Protein AF-A0A7C5ZXC6-F1 (afdb_monomer_lite)

Secondary structure (DSSP, 8-state):
--HHHHHHHHHHHHHHHHHHTSEEEEEEPTTS-EEEEEHHHHHHHHHHHHHTT----HHHHHHHHHHHHHHHHHHHHHHGGGSHHHHHHHHHHHHHHHHHHHHH-GGGS--GGGB-HHHHHHHHHHHHHHHHHHHHHHHHHHHHHHHTTSSSSS---------PPPP------------------------------------------------PPPPP----HHHHHHHHHHHHHHHHHHHHHTTSS-HHHHHHHHHHHHHHHHHHHHHHHHHHHH-

pLDDT: mean 73.31, std 19.97, range [30.97, 96.25]

Structure (mmCIF, N/CA/C/O backbone):
data_AF-A0A7C5ZXC6-F1
#
_entry.id   AF-A0A7C5ZXC6-F1
#
loop_
_atom_site.group_PDB
_atom_site.id
_atom_site.type_symbol
_atom_site.label_atom_id
_atom_site.label_alt_id
_atom_site.label_comp_id
_atom_site.label_asym_id
_atom_site.label_entity_id
_atom_site.label_seq_id
_atom_site.pdbx_PDB_ins_code
_atom_site.Cartn_x
_atom_site.Cartn_y
_atom_site.Cartn_z
_atom_site.occupancy
_atom_site.B_iso_or_equiv
_atom_site.auth_seq_id
_atom_site.auth_comp_id
_atom_site.auth_asym_id
_atom_site.auth_atom_id
_atom_site.pdbx_PDB_model_num
ATOM 1 N N . MET A 1 1 ? -4.326 1.532 31.036 1.00 65.50 1 MET A N 1
ATOM 2 C CA . MET A 1 1 ? -3.883 1.652 29.632 1.00 65.50 1 MET A CA 1
ATOM 3 C C . MET A 1 1 ? -5.076 2.159 28.840 1.00 65.50 1 MET A C 1
ATOM 5 O O . MET A 1 1 ? -6.134 1.559 28.969 1.00 65.50 1 MET A O 1
ATOM 9 N N . ASP A 1 2 ? -4.958 3.291 28.143 1.00 83.94 2 ASP A N 1
ATOM 10 C CA . ASP A 1 2 ? -6.105 3.901 27.451 1.00 83.94 2 ASP A CA 1
ATOM 11 C C . ASP A 1 2 ? -6.615 2.984 26.333 1.00 83.94 2 ASP A C 1
ATOM 13 O O . ASP A 1 2 ? -5.807 2.383 25.620 1.00 83.94 2 ASP A O 1
ATOM 17 N N . LEU A 1 3 ? -7.940 2.904 26.160 1.00 82.31 3 LEU A N 1
ATOM 18 C CA . LEU A 1 3 ? -8.585 2.117 25.100 1.00 82.31 3 LEU A CA 1
ATOM 19 C C . LEU A 1 3 ? -7.957 2.414 23.724 1.00 82.31 3 LEU A C 1
ATOM 21 O O . LEU A 1 3 ? -7.688 1.512 22.942 1.00 82.31 3 LEU A O 1
ATOM 25 N N . ASP A 1 4 ? -7.630 3.680 23.487 1.00 79.56 4 ASP A N 1
ATOM 26 C CA . ASP A 1 4 ? -7.076 4.227 22.248 1.00 79.56 4 ASP A CA 1
ATOM 27 C C . ASP A 1 4 ? -5.698 3.619 21.936 1.00 79.56 4 ASP A C 1
ATOM 29 O O . ASP A 1 4 ? -5.386 3.301 20.787 1.00 79.56 4 ASP A O 1
ATOM 33 N N . ARG A 1 5 ? -4.878 3.406 22.975 1.00 83.38 5 ARG A N 1
ATOM 34 C CA . ARG A 1 5 ? -3.569 2.755 22.845 1.00 83.38 5 ARG A CA 1
ATOM 35 C C . ARG A 1 5 ? -3.727 1.267 22.563 1.00 83.38 5 ARG A C 1
ATOM 37 O O . ARG A 1 5 ? -2.988 0.737 21.746 1.00 83.38 5 ARG A O 1
ATOM 44 N N . ILE A 1 6 ? -4.683 0.603 23.217 1.00 87.56 6 ILE A N 1
ATOM 45 C CA . ILE A 1 6 ? -4.959 -0.825 22.996 1.00 87.56 6 ILE A CA 1
ATOM 46 C C . ILE A 1 6 ? -5.419 -1.046 21.554 1.00 87.56 6 ILE A C 1
ATOM 48 O O . ILE A 1 6 ? -4.870 -1.897 20.863 1.00 87.56 6 ILE A O 1
ATOM 52 N N . VAL A 1 7 ? -6.365 -0.237 21.075 1.00 87.06 7 VAL A N 1
ATOM 53 C CA . VAL A 1 7 ? -6.862 -0.290 19.693 1.00 87.06 7 VAL A CA 1
ATOM 54 C C . VAL A 1 7 ? -5.726 -0.062 18.697 1.00 87.06 7 VAL A C 1
ATOM 56 O O . VAL A 1 7 ? -5.575 -0.837 17.755 1.00 87.06 7 VAL A O 1
ATOM 59 N N . GLY A 1 8 ? -4.891 0.956 18.924 1.00 87.06 8 GLY A N 1
ATOM 60 C CA . GLY A 1 8 ? -3.737 1.221 18.071 1.00 87.06 8 GLY A CA 1
ATOM 61 C C . GLY A 1 8 ? -2.739 0.057 18.025 1.00 87.06 8 GLY A C 1
ATOM 62 O O . GLY A 1 8 ? -2.271 -0.298 16.947 1.00 87.06 8 GLY A O 1
ATOM 63 N N . ILE A 1 9 ? -2.458 -0.587 19.163 1.00 89.31 9 ILE A N 1
ATOM 64 C CA . ILE A 1 9 ? -1.586 -1.771 19.222 1.00 89.31 9 ILE A CA 1
ATOM 65 C C . ILE A 1 9 ? -2.202 -2.942 18.459 1.00 89.31 9 ILE A C 1
ATOM 67 O O . ILE A 1 9 ? -1.501 -3.585 17.686 1.00 89.31 9 ILE A O 1
ATOM 71 N N . VAL A 1 10 ? -3.499 -3.209 18.645 1.00 92.44 10 VAL A N 1
ATOM 72 C CA . VAL A 1 10 ? -4.194 -4.303 17.951 1.00 92.44 10 VAL A CA 1
ATOM 73 C C . VAL A 1 10 ? -4.120 -4.101 16.441 1.00 92.44 10 VAL A C 1
ATOM 75 O O . VAL A 1 10 ? -3.695 -5.005 15.727 1.00 92.44 10 VAL A O 1
ATOM 78 N N . PHE A 1 11 ? -4.456 -2.911 15.942 1.00 91.25 11 PHE A N 1
ATOM 79 C CA . PHE A 1 11 ? -4.367 -2.639 14.509 1.00 91.25 11 PHE A CA 1
ATOM 80 C C . PHE A 1 11 ? -2.925 -2.602 13.990 1.00 91.25 11 PHE A C 1
ATOM 82 O O . PHE A 1 11 ? -2.673 -3.085 12.890 1.00 91.25 11 PHE A O 1
ATOM 89 N N . GLY A 1 12 ? -1.967 -2.091 14.767 1.00 90.06 12 GLY A N 1
ATOM 90 C CA . GLY A 1 12 ? -0.548 -2.151 14.414 1.00 90.06 12 GLY A CA 1
ATOM 91 C C . GLY A 1 12 ? -0.058 -3.594 14.266 1.00 90.06 12 GLY A C 1
ATOM 92 O O . GLY A 1 12 ? 0.616 -3.932 13.294 1.00 90.06 12 GLY A O 1
ATOM 93 N N . LEU A 1 13 ? -0.481 -4.479 15.170 1.00 94.00 13 LEU A N 1
ATOM 94 C CA . LEU A 1 13 ? -0.177 -5.906 15.105 1.00 94.00 13 LEU A CA 1
ATOM 95 C C . LEU A 1 13 ? -0.854 -6.572 13.901 1.00 94.00 13 LEU A C 1
ATOM 97 O O . LEU A 1 13 ? -0.227 -7.386 13.231 1.00 94.00 13 LEU A O 1
ATOM 101 N N . LEU A 1 14 ? -2.086 -6.180 13.568 1.00 94.62 14 LEU A N 1
ATOM 102 C CA . LEU A 1 14 ? -2.772 -6.639 12.357 1.00 94.62 14 LEU A CA 1
ATOM 103 C C . LEU A 1 14 ? -2.066 -6.185 11.068 1.00 94.62 14 LEU A C 1
ATOM 105 O O . LEU A 1 14 ? -1.999 -6.963 10.119 1.00 94.62 14 LEU A O 1
ATOM 109 N N . ILE A 1 15 ? -1.490 -4.977 11.034 1.00 92.38 15 ILE A N 1
ATOM 110 C CA . ILE A 1 15 ? -0.657 -4.515 9.909 1.00 92.38 15 ILE A CA 1
ATOM 111 C C . ILE A 1 15 ? 0.606 -5.374 9.790 1.00 92.38 15 ILE A C 1
ATOM 113 O O . ILE A 1 15 ? 0.932 -5.822 8.692 1.00 92.38 15 ILE A O 1
ATOM 117 N N . LEU A 1 16 ? 1.296 -5.661 10.900 1.00 94.12 16 LEU A N 1
ATOM 118 C CA . LEU A 1 16 ? 2.454 -6.565 10.877 1.00 94.12 16 LEU A CA 1
ATOM 119 C C . LEU A 1 16 ? 2.045 -7.953 10.381 1.00 94.12 16 LEU A C 1
ATOM 121 O O . LEU A 1 16 ? 2.683 -8.510 9.493 1.00 94.12 16 LEU A O 1
ATOM 125 N N . LEU A 1 17 ? 0.943 -8.491 10.893 1.00 95.00 17 LEU A N 1
ATOM 126 C CA . LEU A 1 17 ? 0.433 -9.786 10.466 1.00 95.00 17 LEU A CA 1
ATOM 127 C C . LEU A 1 17 ? 0.135 -9.791 8.957 1.00 95.00 17 LEU A C 1
ATOM 129 O O . LEU A 1 17 ? 0.552 -10.711 8.256 1.00 95.00 17 LEU A O 1
ATOM 133 N N . ALA A 1 18 ? -0.470 -8.725 8.430 1.00 93.19 18 ALA A N 1
ATOM 134 C CA . ALA A 1 18 ? -0.704 -8.562 6.997 1.00 93.19 18 ALA A CA 1
ATOM 135 C C . ALA A 1 18 ? 0.587 -8.566 6.164 1.00 93.19 18 ALA A C 1
ATOM 137 O O . ALA A 1 18 ? 0.638 -9.184 5.106 1.00 93.19 18 ALA A O 1
ATOM 138 N N . VAL A 1 19 ? 1.638 -7.911 6.649 1.00 92.25 19 VAL A N 1
ATOM 139 C CA . VAL A 1 19 ? 2.919 -7.770 5.941 1.00 92.25 19 VAL A CA 1
ATOM 140 C C . VAL A 1 19 ? 3.752 -9.057 5.960 1.00 92.25 19 VAL A C 1
ATOM 142 O O . VAL A 1 19 ? 4.397 -9.398 4.962 1.00 92.25 19 VAL A O 1
ATOM 145 N N . PHE A 1 20 ? 3.758 -9.770 7.088 1.00 93.81 20 PHE A N 1
ATOM 146 C CA . PHE A 1 20 ? 4.634 -10.924 7.306 1.00 93.81 20 PHE A CA 1
ATOM 147 C C . PHE A 1 20 ? 3.982 -12.269 6.982 1.00 93.81 20 PHE A C 1
ATOM 149 O O . PHE A 1 20 ? 4.684 -13.175 6.536 1.00 93.81 20 PHE A O 1
ATOM 156 N N . LEU A 1 21 ? 2.674 -12.410 7.215 1.00 93.19 21 LEU A N 1
ATOM 157 C CA . LEU A 1 21 ? 1.977 -13.699 7.152 1.00 93.19 21 LEU A CA 1
ATOM 158 C C . LEU A 1 21 ? 0.989 -13.790 5.990 1.00 93.19 21 LEU A C 1
ATOM 160 O O . LEU A 1 21 ? 0.783 -14.887 5.478 1.00 93.19 21 LEU A O 1
ATOM 164 N N . LEU A 1 22 ? 0.384 -12.675 5.564 1.00 92.38 22 LEU A N 1
ATOM 165 C CA . LEU A 1 22 ? -0.587 -12.711 4.474 1.00 92.38 22 LEU A CA 1
ATOM 166 C C . LEU A 1 22 ? 0.059 -12.545 3.092 1.00 92.38 22 LEU A C 1
ATOM 168 O O . LEU A 1 22 ? 1.040 -11.809 2.930 1.00 92.38 22 LEU A O 1
ATOM 172 N N . PRO A 1 23 ? -0.521 -13.199 2.072 1.00 89.56 23 PRO A N 1
ATOM 173 C CA . PRO A 1 23 ? -0.075 -13.049 0.701 1.00 89.56 23 PRO A CA 1
ATOM 174 C C . PRO A 1 23 ? -0.367 -11.626 0.232 1.00 89.56 23 PRO A C 1
ATOM 176 O O . PRO A 1 23 ? -1.503 -11.155 0.289 1.00 89.56 23 PRO A O 1
ATOM 179 N N . PHE A 1 24 ? 0.676 -10.919 -0.188 1.00 86.69 24 PHE A N 1
ATOM 180 C CA . PHE A 1 24 ? 0.595 -9.515 -0.598 1.00 86.69 24 PHE A CA 1
ATOM 181 C C . PHE A 1 24 ? 0.441 -9.375 -2.109 1.00 86.69 24 PHE A C 1
ATOM 183 O O . PHE A 1 24 ? -0.196 -8.441 -2.590 1.00 86.69 24 PHE A O 1
ATOM 190 N N . GLY A 1 25 ? 0.996 -10.331 -2.847 1.00 81.88 25 GLY A N 1
ATOM 191 C CA . GLY A 1 25 ? 0.874 -10.429 -4.288 1.00 81.88 25 GLY A CA 1
ATOM 192 C C . GLY A 1 25 ? 1.039 -11.868 -4.755 1.00 81.88 25 GLY A C 1
ATOM 193 O O . GLY A 1 25 ? 1.518 -12.727 -4.005 1.00 81.88 25 GLY A O 1
ATOM 194 N N . SER A 1 26 ? 0.645 -12.115 -5.998 1.00 73.88 26 SER A N 1
ATOM 195 C CA . SER A 1 26 ? 0.947 -13.354 -6.708 1.00 73.88 26 SER A CA 1
ATOM 196 C C . SER A 1 26 ? 1.948 -13.083 -7.826 1.00 73.88 26 SER A C 1
ATOM 198 O O . SER A 1 26 ? 1.740 -12.215 -8.670 1.00 73.88 26 SER A O 1
ATOM 200 N N . PHE A 1 27 ? 3.043 -13.841 -7.826 1.00 69.06 27 PHE A N 1
ATOM 201 C CA . PHE A 1 27 ? 4.007 -13.834 -8.921 1.00 69.06 27 PHE A CA 1
ATOM 202 C C . PHE A 1 27 ? 3.755 -15.052 -9.811 1.00 69.06 27 PHE A C 1
ATOM 204 O O . PHE A 1 27 ? 3.632 -16.162 -9.280 1.00 69.06 27 PHE A O 1
ATOM 211 N N . PRO A 1 28 ? 3.692 -14.887 -11.143 1.00 59.97 28 PRO A N 1
ATOM 212 C CA . PRO A 1 28 ? 3.671 -16.029 -12.039 1.00 59.97 28 PRO A CA 1
ATOM 213 C C . PRO A 1 28 ? 5.036 -16.720 -11.972 1.00 59.97 28 PRO A C 1
ATOM 215 O O . PRO A 1 28 ? 6.059 -16.126 -12.316 1.00 59.97 28 PRO A O 1
ATOM 218 N N . LEU A 1 29 ? 5.073 -17.969 -11.503 1.00 60.84 29 LEU A N 1
ATOM 219 C CA . LEU A 1 29 ? 6.282 -18.775 -11.632 1.00 60.84 29 LEU A CA 1
ATOM 220 C C . LEU A 1 29 ? 6.495 -19.180 -13.094 1.00 60.84 29 LEU A C 1
ATOM 222 O O . LEU A 1 29 ? 5.526 -19.278 -13.849 1.00 60.84 29 LEU A O 1
ATOM 226 N N . PRO A 1 30 ? 7.733 -19.553 -13.472 1.00 56.75 30 PRO A N 1
ATOM 227 C CA . PRO A 1 30 ? 8.002 -20.230 -14.741 1.00 56.75 30 PRO A CA 1
ATOM 228 C C . PRO A 1 30 ? 7.144 -21.491 -14.960 1.00 56.75 30 PRO A C 1
ATOM 230 O O . PRO A 1 30 ? 6.934 -21.901 -16.094 1.00 56.75 30 PRO A O 1
ATOM 233 N N . SER A 1 31 ? 6.615 -22.091 -13.886 1.00 66.25 31 SER A N 1
ATOM 234 C CA . SER A 1 31 ? 5.677 -23.221 -13.922 1.00 66.25 31 SER A CA 1
ATOM 235 C C . SER A 1 31 ? 4.227 -22.839 -14.262 1.00 66.25 31 SER A C 1
ATOM 237 O O . SER A 1 31 ? 3.368 -23.715 -14.308 1.00 66.25 31 SER A O 1
ATOM 239 N N . GLY A 1 32 ? 3.920 -21.551 -14.451 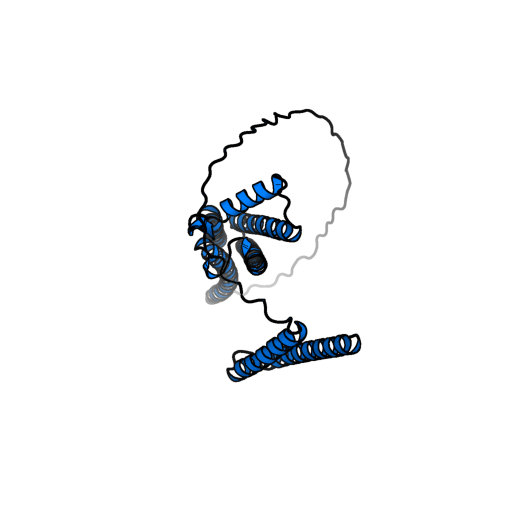1.00 62.88 32 GLY A N 1
ATOM 240 C CA . GLY A 1 32 ? 2.570 -21.051 -14.728 1.00 62.88 32 GLY A CA 1
ATOM 241 C C . GLY A 1 32 ? 1.627 -21.039 -13.519 1.00 62.88 32 GLY A C 1
ATOM 242 O O . GLY A 1 32 ? 0.492 -20.583 -13.643 1.00 62.88 32 GLY A O 1
ATOM 243 N N . GLN A 1 33 ? 2.072 -21.500 -12.344 1.00 60.72 33 GLN A N 1
ATOM 244 C CA . GLN A 1 33 ? 1.294 -21.404 -11.109 1.00 60.72 33 GLN A CA 1
ATOM 245 C C . GLN A 1 33 ? 1.565 -20.070 -10.394 1.00 60.72 33 GLN A C 1
ATOM 247 O O . GLN A 1 33 ? 2.730 -19.677 -10.263 1.00 60.72 33 GLN A O 1
ATOM 252 N N . PRO A 1 34 ? 0.524 -19.370 -9.908 1.00 65.50 34 PRO A N 1
ATOM 253 C CA . PRO A 1 34 ? 0.715 -18.193 -9.074 1.00 65.50 34 PRO A CA 1
ATOM 254 C C . PRO A 1 34 ? 1.289 -18.630 -7.721 1.00 65.50 34 PRO A C 1
ATOM 256 O O . PRO A 1 34 ? 0.611 -19.325 -6.966 1.00 65.50 34 PRO A O 1
ATOM 259 N N . SER A 1 35 ? 2.522 -18.230 -7.382 1.00 74.19 35 SER A N 1
ATOM 260 C CA . SER A 1 35 ? 2.933 -18.298 -5.975 1.00 74.19 35 SER A CA 1
ATOM 261 C C . SER A 1 35 ? 2.444 -17.061 -5.269 1.00 74.19 35 SER A C 1
ATOM 263 O O . SER A 1 35 ? 2.852 -15.940 -5.588 1.00 74.19 35 SER A O 1
ATOM 265 N N . GLU A 1 36 ? 1.631 -17.289 -4.260 1.00 79.69 36 GLU A N 1
ATOM 266 C CA . GLU A 1 36 ? 1.353 -16.299 -3.249 1.00 79.69 36 GLU A CA 1
ATOM 267 C C . GLU A 1 36 ? 2.626 -16.007 -2.446 1.00 79.69 36 GLU A C 1
ATOM 269 O O . GLU A 1 36 ? 3.255 -16.903 -1.880 1.00 79.69 36 GLU A O 1
ATOM 274 N N . THR A 1 37 ? 3.031 -14.739 -2.405 1.00 86.38 37 THR A N 1
ATOM 275 C CA . THR A 1 37 ? 4.208 -14.305 -1.647 1.00 86.38 37 THR A CA 1
ATOM 276 C C . THR A 1 37 ? 3.832 -13.215 -0.660 1.00 86.38 37 THR A C 1
ATOM 278 O O . THR A 1 37 ? 3.105 -12.274 -0.991 1.00 86.38 37 THR A O 1
ATOM 281 N N . THR A 1 38 ? 4.362 -13.313 0.555 1.00 91.25 38 THR A N 1
ATOM 282 C CA . THR A 1 38 ? 4.240 -12.257 1.563 1.00 91.25 38 THR A CA 1
ATOM 283 C C . THR A 1 38 ? 5.115 -11.060 1.192 1.00 91.25 38 THR A C 1
ATOM 285 O O . THR A 1 38 ? 6.087 -11.181 0.431 1.00 91.25 38 THR A O 1
ATOM 288 N N . PHE A 1 39 ? 4.793 -9.884 1.734 1.00 89.31 39 PHE A N 1
ATOM 289 C CA . PHE A 1 39 ? 5.569 -8.680 1.441 1.00 89.31 39 PHE A CA 1
ATOM 290 C C . PHE A 1 39 ? 6.991 -8.795 1.992 1.00 89.31 39 PHE A C 1
ATOM 292 O O . PHE A 1 39 ? 7.949 -8.461 1.301 1.00 89.31 39 PHE A O 1
ATOM 299 N N . PHE A 1 40 ? 7.140 -9.388 3.181 1.00 92.19 40 PHE A N 1
ATOM 300 C CA . PHE A 1 40 ? 8.444 -9.711 3.761 1.00 92.19 40 PHE A CA 1
ATOM 301 C C . PHE A 1 40 ? 9.319 -10.569 2.833 1.00 92.19 40 PHE A C 1
ATOM 303 O O . PHE A 1 40 ? 10.471 -10.219 2.582 1.00 92.19 40 PHE A O 1
ATOM 310 N N . ASN A 1 41 ? 8.782 -11.665 2.286 1.00 89.44 41 ASN A N 1
ATOM 311 C CA . ASN A 1 41 ? 9.548 -12.539 1.392 1.00 89.44 41 ASN A CA 1
ATOM 312 C C . ASN A 1 41 ? 9.948 -11.827 0.096 1.00 89.44 41 ASN A C 1
ATOM 314 O O . ASN A 1 41 ? 11.043 -12.051 -0.418 1.00 89.44 41 ASN A O 1
ATOM 318 N N . THR A 1 42 ? 9.081 -10.946 -0.404 1.00 87.06 42 THR A N 1
ATOM 319 C CA . THR A 1 42 ? 9.376 -10.109 -1.572 1.00 87.06 42 THR A CA 1
ATOM 320 C C . THR A 1 42 ? 10.558 -9.189 -1.276 1.00 87.06 42 THR A C 1
ATOM 322 O O . THR A 1 42 ? 11.572 -9.234 -1.965 1.00 87.06 42 THR A O 1
ATOM 325 N N . VAL A 1 43 ? 10.478 -8.423 -0.187 1.00 89.62 43 VAL A N 1
ATOM 326 C CA . VAL A 1 43 ? 11.521 -7.478 0.237 1.00 89.62 43 VAL A CA 1
ATOM 327 C C . VAL A 1 43 ? 12.844 -8.187 0.512 1.00 89.62 43 VAL A C 1
ATOM 329 O O . VAL A 1 43 ? 13.891 -7.696 0.103 1.00 89.62 43 VAL A O 1
ATOM 332 N N . ARG A 1 44 ? 12.816 -9.368 1.141 1.00 90.06 44 ARG A N 1
ATOM 333 C CA . ARG A 1 44 ? 14.014 -10.180 1.377 1.00 90.06 44 ARG A CA 1
ATOM 334 C C . ARG A 1 44 ? 14.729 -10.534 0.071 1.00 90.06 44 ARG A C 1
ATOM 336 O O . ARG A 1 44 ? 15.929 -10.302 -0.035 1.00 90.06 44 ARG A O 1
ATOM 343 N N . ARG A 1 45 ? 13.996 -11.042 -0.926 1.00 85.00 45 ARG A N 1
ATOM 344 C CA . ARG A 1 45 ? 14.557 -11.361 -2.252 1.00 85.00 45 ARG A CA 1
ATOM 345 C C . ARG A 1 45 ? 15.103 -10.118 -2.951 1.00 85.00 45 ARG A C 1
ATOM 347 O O . ARG A 1 45 ? 16.147 -10.188 -3.590 1.00 85.00 45 ARG A O 1
ATOM 354 N N . LEU A 1 46 ? 14.420 -8.980 -2.811 1.00 86.06 46 LEU A N 1
ATOM 355 C CA . LEU A 1 46 ? 14.893 -7.703 -3.349 1.00 86.06 46 LEU A CA 1
ATOM 356 C C . LEU A 1 46 ? 16.214 -7.278 -2.700 1.00 86.06 46 LEU A C 1
ATOM 358 O O . LEU A 1 46 ? 17.138 -6.905 -3.411 1.00 86.06 46 LEU A O 1
ATOM 362 N N . ILE A 1 47 ? 16.331 -7.366 -1.374 1.00 88.25 47 ILE A N 1
ATOM 363 C CA . ILE A 1 47 ? 17.567 -7.027 -0.654 1.00 88.25 47 ILE A CA 1
ATOM 364 C C . ILE A 1 47 ? 18.712 -7.947 -1.090 1.00 88.25 47 ILE A C 1
ATOM 366 O O . ILE A 1 47 ? 19.791 -7.453 -1.403 1.00 88.25 47 ILE A O 1
ATOM 370 N N . GLU A 1 48 ? 18.474 -9.258 -1.179 1.00 85.94 48 GLU A N 1
ATOM 371 C CA . GLU A 1 48 ? 19.461 -10.221 -1.692 1.00 85.94 48 GLU A CA 1
ATOM 372 C C . GLU A 1 48 ? 19.883 -9.870 -3.133 1.00 85.94 48 GLU A C 1
ATOM 374 O O . GLU A 1 48 ? 21.070 -9.876 -3.450 1.00 85.94 48 GLU A O 1
ATOM 379 N N . SER A 1 49 ? 18.938 -9.470 -3.990 1.00 81.62 49 SER A N 1
ATOM 380 C CA . SER A 1 49 ? 19.227 -9.020 -5.359 1.00 81.62 49 SER A CA 1
ATOM 381 C C . SER A 1 49 ? 20.024 -7.713 -5.423 1.00 81.62 49 SER A C 1
ATOM 383 O O . SER A 1 49 ? 20.813 -7.553 -6.351 1.00 81.62 49 SER A O 1
ATOM 385 N N . ILE A 1 50 ? 19.800 -6.776 -4.496 1.00 83.44 50 ILE A N 1
ATOM 386 C CA . ILE A 1 50 ? 20.524 -5.497 -4.432 1.00 83.44 50 ILE A CA 1
ATOM 387 C C . ILE A 1 50 ? 21.958 -5.727 -3.943 1.00 83.44 50 ILE A C 1
ATOM 389 O O . ILE A 1 50 ? 22.892 -5.162 -4.503 1.00 83.44 50 ILE A O 1
ATOM 393 N N . ILE A 1 51 ? 22.134 -6.559 -2.911 1.00 83.81 51 ILE A N 1
ATOM 394 C CA . ILE A 1 51 ? 23.447 -6.847 -2.313 1.00 83.81 51 ILE A CA 1
ATOM 395 C C . ILE A 1 51 ? 24.342 -7.613 -3.288 1.00 83.81 51 ILE A C 1
ATOM 397 O O . ILE A 1 51 ? 25.535 -7.341 -3.359 1.00 83.81 51 ILE A O 1
ATOM 401 N N . ASN A 1 52 ? 23.776 -8.541 -4.062 1.00 83.62 52 ASN A N 1
ATOM 402 C CA . ASN A 1 52 ? 24.539 -9.376 -4.990 1.00 83.62 52 ASN A CA 1
ATOM 403 C C . ASN A 1 52 ? 24.910 -8.665 -6.310 1.00 83.62 52 ASN A C 1
ATOM 405 O O . ASN A 1 52 ? 25.241 -9.345 -7.278 1.00 83.62 52 ASN A O 1
ATOM 409 N N . GLU A 1 53 ? 24.827 -7.328 -6.363 1.00 65.12 53 GLU A N 1
ATOM 410 C CA . GLU A 1 53 ? 25.187 -6.487 -7.518 1.00 65.12 53 GLU A CA 1
ATOM 411 C C . GLU A 1 53 ? 24.659 -7.017 -8.860 1.00 65.12 53 GLU A C 1
ATOM 413 O O . GLU A 1 53 ? 25.340 -6.977 -9.888 1.00 65.12 53 GLU A O 1
ATOM 418 N N . ALA A 1 54 ? 23.418 -7.517 -8.882 1.00 64.69 54 ALA A N 1
ATOM 419 C CA . ALA A 1 54 ? 22.783 -7.834 -10.151 1.00 64.69 54 ALA A CA 1
ATOM 420 C C . ALA A 1 54 ? 22.786 -6.551 -10.996 1.00 64.69 54 ALA A C 1
ATOM 422 O O . ALA A 1 54 ? 22.253 -5.533 -10.551 1.00 64.69 54 ALA A O 1
ATOM 423 N N . GLN A 1 55 ? 23.406 -6.584 -12.185 1.00 63.94 55 GLN A N 1
ATOM 424 C CA . GLN A 1 55 ? 23.385 -5.481 -13.150 1.00 63.94 55 GLN A CA 1
ATOM 425 C C . GLN A 1 55 ? 21.931 -5.187 -13.532 1.00 63.94 55 GLN A C 1
ATOM 427 O O . GLN A 1 55 ? 21.382 -5.735 -14.486 1.00 63.94 55 GLN A O 1
ATOM 432 N N . GLN A 1 56 ? 21.285 -4.343 -12.737 1.00 72.62 56 GLN A N 1
ATOM 433 C CA . GLN A 1 56 ? 19.939 -3.862 -12.960 1.00 72.62 56 GLN A CA 1
ATOM 434 C C . GLN A 1 56 ? 20.026 -2.457 -13.545 1.00 72.62 56 GLN A C 1
ATOM 436 O O . GLN A 1 56 ? 20.877 -1.662 -13.135 1.00 72.62 56 GLN A O 1
ATOM 441 N N . PRO A 1 57 ? 19.146 -2.110 -14.495 1.00 79.56 57 PRO A N 1
ATOM 442 C CA . PRO A 1 57 ? 19.066 -0.739 -14.964 1.00 79.56 57 PRO A CA 1
ATOM 443 C C . PRO A 1 57 ? 18.708 0.178 -13.786 1.00 79.56 57 PRO A C 1
ATOM 445 O O . PRO A 1 57 ? 17.912 -0.192 -12.920 1.00 79.56 57 PRO A O 1
ATOM 448 N N . ALA A 1 58 ? 19.276 1.387 -13.762 1.00 78.56 58 ALA A N 1
ATOM 449 C CA . ALA A 1 58 ? 19.163 2.316 -12.632 1.00 78.56 58 ALA A CA 1
ATOM 450 C C . ALA A 1 58 ? 17.707 2.562 -12.184 1.00 78.56 58 ALA A C 1
ATOM 452 O O . ALA A 1 58 ? 17.428 2.653 -10.991 1.00 78.56 58 ALA A O 1
ATOM 453 N N . ASN A 1 59 ? 16.764 2.583 -13.130 1.00 79.25 59 ASN A N 1
ATOM 454 C CA . ASN A 1 59 ? 15.338 2.759 -12.847 1.00 79.25 59 ASN A CA 1
ATOM 455 C C . ASN A 1 59 ? 14.764 1.604 -12.004 1.00 79.25 59 ASN A C 1
ATOM 457 O O . ASN A 1 59 ? 14.029 1.847 -11.050 1.00 79.25 59 ASN A O 1
ATOM 461 N N . LEU A 1 60 ? 15.138 0.353 -12.303 1.00 81.31 60 LEU A N 1
ATOM 462 C CA . LEU A 1 60 ? 14.710 -0.826 -11.537 1.00 81.31 60 LEU A CA 1
ATOM 463 C C . LEU A 1 60 ? 15.266 -0.801 -10.111 1.00 81.31 60 LEU A C 1
ATOM 465 O O . LEU A 1 60 ? 14.545 -1.111 -9.163 1.00 81.31 60 LEU A O 1
ATOM 469 N N . LEU A 1 61 ? 16.515 -0.360 -9.952 1.00 83.06 61 LEU A N 1
ATOM 470 C CA . LEU A 1 61 ? 17.153 -0.224 -8.645 1.00 83.06 61 LEU A CA 1
ATOM 471 C C . LEU A 1 61 ? 16.421 0.802 -7.765 1.00 83.06 61 LEU A C 1
ATOM 473 O O . LEU A 1 61 ? 16.155 0.525 -6.595 1.00 83.06 61 LEU A O 1
ATOM 477 N N . VAL A 1 62 ? 16.015 1.947 -8.328 1.00 86.19 62 VAL A N 1
ATOM 478 C CA . VAL A 1 62 ? 15.219 2.958 -7.607 1.00 86.19 62 VAL A CA 1
ATOM 479 C C . VAL A 1 62 ? 13.882 2.379 -7.138 1.00 86.19 62 VAL A C 1
ATOM 481 O O . VAL A 1 62 ? 13.521 2.548 -5.972 1.00 86.19 62 VAL A O 1
ATOM 484 N N . TYR A 1 63 ? 13.162 1.653 -7.998 1.00 86.38 63 TYR A N 1
ATOM 485 C CA . TYR A 1 63 ? 11.901 1.011 -7.610 1.00 86.38 63 TYR A CA 1
ATOM 486 C C . TYR A 1 63 ? 12.091 -0.034 -6.505 1.00 86.38 63 TYR A C 1
ATOM 488 O O . TYR A 1 63 ? 11.304 -0.071 -5.556 1.00 86.38 63 TYR A O 1
ATOM 496 N N . ASN A 1 64 ? 13.159 -0.832 -6.573 1.00 86.38 64 ASN A N 1
ATOM 497 C CA . ASN A 1 64 ? 13.475 -1.821 -5.545 1.00 86.38 64 ASN A CA 1
ATOM 498 C C . ASN A 1 64 ? 13.754 -1.158 -4.188 1.00 86.38 64 ASN A C 1
ATOM 500 O O . ASN A 1 64 ? 13.210 -1.589 -3.170 1.00 86.38 64 ASN A O 1
ATOM 504 N N . ILE A 1 65 ? 14.522 -0.064 -4.169 1.00 88.12 65 ILE A N 1
ATOM 505 C CA . ILE A 1 65 ? 14.766 0.722 -2.950 1.00 88.12 65 ILE A CA 1
ATOM 506 C C . ILE A 1 65 ? 13.457 1.297 -2.398 1.00 88.12 65 ILE A C 1
ATOM 508 O O . ILE A 1 65 ? 13.215 1.218 -1.194 1.00 88.12 65 ILE A O 1
ATOM 512 N N . LEU A 1 66 ? 12.584 1.838 -3.253 1.00 91.06 66 LEU A N 1
ATOM 513 C CA . LEU A 1 66 ? 11.293 2.376 -2.816 1.00 91.06 66 LEU A CA 1
ATOM 514 C C . LEU A 1 66 ? 10.412 1.303 -2.165 1.00 91.06 66 LEU A C 1
ATOM 516 O O . LEU A 1 66 ? 9.791 1.578 -1.139 1.00 91.06 66 LEU A O 1
ATOM 520 N N . ILE A 1 67 ? 10.393 0.073 -2.686 1.00 90.75 67 ILE A N 1
ATOM 521 C CA . ILE A 1 67 ? 9.677 -1.047 -2.052 1.00 90.75 67 ILE A CA 1
ATOM 522 C C . ILE A 1 67 ? 10.253 -1.374 -0.671 1.00 90.75 67 ILE A C 1
ATOM 524 O O . ILE A 1 67 ? 9.491 -1.537 0.284 1.00 90.75 67 ILE A O 1
ATOM 528 N N . VAL A 1 68 ? 11.580 -1.405 -0.529 1.00 91.25 68 VAL A N 1
ATOM 529 C CA . VAL A 1 68 ? 12.236 -1.624 0.772 1.00 91.25 68 VAL A CA 1
ATOM 530 C C . VAL A 1 68 ? 11.872 -0.510 1.762 1.00 91.25 68 VAL A C 1
ATOM 532 O O . VAL A 1 68 ? 11.508 -0.788 2.904 1.00 91.25 68 VAL A O 1
ATOM 535 N N . ILE A 1 69 ? 11.887 0.752 1.326 1.00 93.31 69 ILE A N 1
ATOM 536 C CA . ILE A 1 69 ? 11.472 1.899 2.151 1.00 93.31 69 ILE A CA 1
ATOM 537 C C . ILE A 1 69 ? 9.998 1.773 2.562 1.00 93.31 69 ILE A C 1
ATOM 539 O O . ILE A 1 69 ? 9.650 2.010 3.719 1.00 93.31 69 ILE A O 1
ATOM 543 N N . SER A 1 70 ? 9.132 1.350 1.642 1.00 93.19 70 SER A N 1
ATOM 544 C CA . SER A 1 70 ? 7.707 1.128 1.913 1.00 93.19 70 SER A CA 1
ATOM 545 C C . SER A 1 70 ? 7.493 0.074 2.999 1.00 93.19 70 SER A C 1
ATOM 547 O O . SER A 1 70 ? 6.673 0.254 3.900 1.00 93.19 70 SER A O 1
ATOM 549 N N . PHE A 1 71 ? 8.268 -1.011 2.944 1.00 93.56 71 PHE A N 1
ATOM 550 C CA . PHE A 1 71 ? 8.281 -2.049 3.970 1.00 93.56 71 PHE A CA 1
ATOM 551 C C . PHE A 1 71 ? 8.712 -1.511 5.326 1.00 93.56 71 PHE A C 1
ATOM 553 O O . PHE A 1 71 ? 8.034 -1.766 6.319 1.00 93.56 71 PHE A O 1
ATOM 560 N N . ILE A 1 72 ? 9.771 -0.703 5.371 1.00 93.88 72 ILE A N 1
ATOM 561 C CA . ILE A 1 72 ? 10.213 -0.059 6.610 1.00 93.88 72 ILE A CA 1
ATOM 562 C C . ILE A 1 72 ? 9.093 0.816 7.186 1.00 93.88 72 ILE A C 1
ATOM 564 O O . ILE A 1 72 ? 8.809 0.719 8.378 1.00 93.88 72 ILE A O 1
ATOM 568 N N . PHE A 1 73 ? 8.394 1.606 6.363 1.00 94.44 73 PHE A N 1
ATOM 569 C CA . PHE A 1 73 ? 7.259 2.404 6.835 1.00 94.44 73 PHE A CA 1
ATOM 570 C C . PHE A 1 73 ? 6.123 1.557 7.403 1.00 94.44 73 PHE A C 1
ATOM 572 O O . PHE A 1 73 ? 5.579 1.914 8.445 1.00 94.44 73 PHE A O 1
ATOM 579 N N . LEU A 1 74 ? 5.788 0.430 6.775 1.00 92.69 74 LEU A N 1
ATOM 580 C CA . LEU A 1 74 ? 4.748 -0.477 7.265 1.00 92.69 74 LEU A CA 1
ATOM 581 C C . LEU A 1 74 ? 5.153 -1.191 8.563 1.00 92.69 74 LEU A C 1
ATOM 583 O O . LEU A 1 74 ? 4.334 -1.332 9.471 1.00 92.69 74 LEU A O 1
ATOM 587 N N . VAL A 1 75 ? 6.421 -1.586 8.699 1.00 93.75 75 VAL A N 1
ATOM 588 C CA . VAL A 1 75 ? 6.952 -2.157 9.946 1.00 93.75 75 VAL A CA 1
ATOM 589 C C . VAL A 1 75 ? 6.932 -1.113 11.060 1.00 93.75 75 VAL A C 1
ATOM 591 O O . VAL A 1 75 ? 6.429 -1.389 12.149 1.00 93.75 75 VAL A O 1
ATOM 594 N N . ILE A 1 76 ? 7.410 0.105 10.785 1.00 92.06 76 ILE A N 1
ATOM 595 C CA . ILE A 1 76 ? 7.345 1.232 11.722 1.00 92.06 76 ILE A CA 1
ATOM 596 C C . ILE A 1 76 ? 5.888 1.511 12.090 1.00 92.06 76 ILE A C 1
ATOM 598 O O . ILE A 1 76 ? 5.595 1.658 13.269 1.00 92.06 76 ILE A O 1
ATOM 602 N N . ALA A 1 77 ? 4.961 1.530 11.130 1.00 91.44 77 ALA A N 1
ATOM 603 C CA . ALA A 1 77 ? 3.537 1.717 11.391 1.00 91.44 77 ALA A CA 1
ATOM 604 C C . ALA A 1 77 ? 2.996 0.660 12.360 1.00 91.44 77 ALA A C 1
ATOM 606 O O . ALA A 1 77 ? 2.298 1.002 13.316 1.00 91.44 77 ALA A O 1
ATOM 607 N N . GLY A 1 78 ? 3.369 -0.603 12.160 1.00 89.00 78 GLY A N 1
ATOM 608 C CA . GLY A 1 78 ? 3.006 -1.698 13.046 1.00 89.00 78 GLY A CA 1
ATOM 609 C C . GLY A 1 78 ? 3.565 -1.555 14.464 1.00 89.00 78 GLY A C 1
ATOM 610 O O . GLY A 1 78 ? 2.823 -1.646 15.442 1.00 89.00 78 GLY A O 1
ATOM 611 N N . VAL A 1 79 ? 4.863 -1.261 14.588 1.00 90.88 79 VAL A N 1
ATOM 612 C CA . VAL A 1 79 ? 5.555 -1.105 15.882 1.00 90.88 79 VAL A CA 1
ATOM 613 C C . VAL A 1 79 ? 5.089 0.150 16.631 1.00 90.88 79 VAL A C 1
ATOM 615 O O . VAL A 1 79 ? 4.902 0.123 17.848 1.00 90.88 79 VAL A O 1
ATOM 618 N N . LEU A 1 80 ? 4.835 1.251 15.919 1.00 87.25 80 LEU A N 1
ATOM 619 C CA . LEU A 1 80 ? 4.312 2.502 16.479 1.00 87.25 80 LEU A CA 1
ATOM 620 C C . LEU A 1 80 ? 2.806 2.446 16.778 1.00 87.25 80 LEU A C 1
ATOM 622 O O . LEU A 1 80 ? 2.228 3.490 17.090 1.00 87.25 80 LEU A O 1
ATOM 626 N N . GLY A 1 81 ? 2.167 1.270 16.754 1.00 79.50 81 GLY A N 1
ATOM 627 C CA . GLY A 1 81 ? 0.743 1.093 17.068 1.00 79.50 81 GLY A CA 1
ATOM 628 C C . GLY A 1 81 ? 0.295 1.760 18.380 1.00 79.50 81 GLY A C 1
ATOM 629 O O . GLY A 1 81 ? -0.843 2.201 18.490 1.00 79.50 81 GLY A O 1
ATOM 630 N N . PHE A 1 82 ? 1.199 1.971 19.344 1.00 78.69 82 PHE A N 1
ATOM 631 C CA . PHE A 1 82 ? 0.937 2.762 20.558 1.00 78.69 82 PHE A CA 1
ATOM 632 C C . PHE A 1 82 ? 0.417 4.190 20.294 1.00 78.69 82 PHE A C 1
ATOM 634 O O . PHE A 1 82 ? -0.279 4.755 21.140 1.00 78.69 82 PHE A O 1
ATOM 641 N N . TYR A 1 83 ? 0.753 4.774 19.141 1.00 83.06 83 TYR A N 1
ATOM 642 C CA . TYR A 1 83 ? 0.309 6.089 18.688 1.00 83.06 83 TYR A CA 1
ATOM 643 C C . TYR A 1 83 ? -0.543 5.936 17.419 1.00 83.06 83 TYR A C 1
ATOM 645 O O . TYR A 1 83 ? -0.010 6.092 16.316 1.00 83.06 83 TYR A O 1
ATOM 653 N N . PRO A 1 84 ? -1.862 5.687 17.538 1.00 75.00 84 PRO A N 1
ATOM 654 C CA . PRO A 1 84 ? -2.716 5.330 16.402 1.00 75.00 84 PRO A CA 1
ATOM 655 C C . PRO A 1 84 ? -2.633 6.350 15.257 1.00 75.00 84 PRO A C 1
ATOM 657 O O . PRO A 1 84 ? -2.406 5.977 14.114 1.00 75.00 84 PRO A O 1
ATOM 660 N N . MET A 1 85 ? -2.672 7.654 15.546 1.00 76.88 85 MET A N 1
ATOM 661 C CA . MET A 1 85 ? -2.541 8.687 14.504 1.00 76.88 85 MET A CA 1
ATOM 662 C C . MET A 1 85 ? -1.226 8.604 13.712 1.00 76.88 85 MET A C 1
ATOM 664 O O . MET A 1 85 ? -1.234 8.758 12.495 1.00 76.88 85 MET A O 1
ATOM 668 N N . ARG A 1 86 ? -0.093 8.364 14.384 1.00 79.38 86 ARG A N 1
ATOM 669 C CA . ARG A 1 86 ? 1.219 8.276 13.718 1.00 79.38 86 ARG A CA 1
ATOM 670 C C . ARG A 1 86 ? 1.367 6.954 12.967 1.00 79.38 86 ARG A C 1
ATOM 672 O O . ARG A 1 86 ? 1.877 6.953 11.852 1.00 79.38 86 ARG A O 1
ATOM 679 N N . SER A 1 87 ? 0.879 5.865 13.559 1.00 84.00 87 SER A N 1
ATOM 680 C CA . SER A 1 87 ? 0.845 4.532 12.955 1.00 84.00 87 SER A CA 1
ATOM 681 C C . SER A 1 87 ? 0.041 4.527 11.652 1.00 84.00 87 SER A C 1
ATOM 683 O O . SER A 1 87 ? 0.570 4.140 10.614 1.00 84.00 87 SER A O 1
ATOM 685 N N . GLY A 1 88 ? -1.185 5.064 11.664 1.00 85.62 88 GLY A N 1
ATOM 686 C CA . GLY A 1 88 ? -2.041 5.115 10.477 1.00 85.62 88 GLY A CA 1
ATOM 687 C C . GLY A 1 88 ? -1.439 5.935 9.332 1.00 85.62 88 GLY A C 1
ATOM 688 O O . GLY A 1 88 ? -1.449 5.483 8.191 1.00 85.62 88 GLY A O 1
ATOM 689 N N . VAL A 1 89 ? -0.855 7.107 9.619 1.00 89.06 89 VAL A N 1
ATOM 690 C CA . VAL A 1 89 ? -0.208 7.944 8.587 1.00 89.06 89 VAL A CA 1
ATOM 691 C C . VAL A 1 89 ? 0.993 7.234 7.960 1.00 89.06 89 VAL A C 1
ATOM 693 O O . VAL A 1 89 ? 1.122 7.241 6.739 1.00 89.06 89 VAL A O 1
ATOM 696 N N . MET A 1 90 ? 1.838 6.586 8.770 1.00 91.19 90 MET A N 1
ATOM 697 C CA . MET A 1 90 ? 2.969 5.804 8.255 1.00 91.19 90 MET A CA 1
ATOM 698 C C . MET A 1 90 ? 2.502 4.601 7.429 1.00 91.19 90 MET A C 1
ATOM 700 O O . MET A 1 90 ? 3.080 4.323 6.381 1.00 91.19 90 MET A O 1
ATOM 704 N N . GLY A 1 91 ? 1.425 3.933 7.857 1.00 90.69 91 GLY A N 1
ATOM 705 C CA . GLY A 1 91 ? 0.821 2.824 7.120 1.00 90.69 91 GLY A CA 1
ATOM 706 C C . GLY A 1 91 ? 0.302 3.260 5.752 1.00 90.69 91 GLY A C 1
ATOM 707 O O . GLY A 1 91 ? 0.668 2.668 4.740 1.00 90.69 91 GLY A O 1
ATOM 708 N N . ILE A 1 92 ? -0.466 4.355 5.694 1.00 93.31 92 ILE A N 1
ATOM 709 C CA . ILE A 1 92 ? -0.954 4.916 4.426 1.00 93.31 92 ILE A CA 1
ATOM 710 C C . ILE A 1 92 ? 0.206 5.341 3.530 1.00 93.31 92 ILE A C 1
ATOM 712 O O . ILE A 1 92 ? 0.189 5.028 2.344 1.00 93.31 92 ILE A O 1
ATOM 716 N N . LEU A 1 93 ? 1.218 6.022 4.074 1.00 93.38 93 LEU A N 1
ATOM 717 C CA . LEU A 1 93 ? 2.372 6.448 3.286 1.00 93.38 93 LEU A CA 1
ATOM 718 C C . LEU A 1 93 ? 3.086 5.242 2.661 1.00 93.38 93 LEU A C 1
ATOM 720 O O . LEU A 1 93 ? 3.338 5.245 1.457 1.00 93.38 93 LEU A O 1
ATOM 724 N N . GLY A 1 94 ? 3.332 4.193 3.452 1.00 92.25 94 GLY A N 1
ATOM 725 C CA . GLY A 1 94 ? 3.895 2.935 2.966 1.00 92.25 94 GLY A CA 1
ATOM 726 C C . GLY A 1 94 ? 3.040 2.300 1.867 1.00 92.25 94 GLY A C 1
ATOM 727 O O . GLY A 1 94 ? 3.566 1.940 0.818 1.00 92.25 94 GLY A O 1
ATOM 728 N N . MET A 1 95 ? 1.718 2.236 2.047 1.00 93.88 95 MET A N 1
ATOM 729 C CA . MET A 1 95 ? 0.811 1.673 1.039 1.00 93.88 95 MET A CA 1
ATOM 730 C C . MET A 1 95 ? 0.737 2.507 -0.246 1.00 93.88 95 MET A C 1
ATOM 732 O O . MET A 1 95 ? 0.653 1.938 -1.335 1.00 93.88 95 MET A O 1
ATOM 736 N N . ILE A 1 96 ? 0.802 3.839 -0.152 1.00 93.75 96 ILE A N 1
ATOM 737 C CA . ILE A 1 96 ? 0.879 4.723 -1.322 1.00 93.75 96 ILE A CA 1
ATOM 738 C C . ILE A 1 96 ? 2.154 4.426 -2.106 1.00 93.75 96 ILE A C 1
ATOM 740 O O . ILE A 1 96 ? 2.075 4.235 -3.316 1.00 93.75 96 ILE A O 1
ATOM 744 N N . LEU A 1 97 ? 3.305 4.332 -1.435 1.00 92.06 97 LEU A N 1
ATOM 745 C CA . LEU A 1 97 ? 4.569 4.004 -2.095 1.00 92.06 97 LEU A CA 1
ATOM 746 C C . LEU A 1 97 ? 4.502 2.644 -2.803 1.00 92.06 97 LEU A C 1
ATOM 748 O O . LEU A 1 97 ? 4.855 2.570 -3.978 1.00 92.06 97 LEU A O 1
ATOM 752 N N . VAL A 1 98 ? 3.972 1.602 -2.148 1.00 89.62 98 VAL A N 1
ATOM 753 C CA . VAL A 1 98 ? 3.766 0.288 -2.790 1.00 89.62 98 VAL A CA 1
ATOM 754 C C . VAL A 1 98 ? 2.891 0.426 -4.035 1.00 89.62 98 VAL A C 1
ATOM 756 O O . VAL A 1 98 ? 3.249 -0.089 -5.090 1.00 89.62 98 VAL A O 1
ATOM 759 N N . THR A 1 99 ? 1.773 1.148 -3.937 1.00 89.81 99 THR A N 1
ATOM 760 C CA . THR A 1 99 ? 0.816 1.314 -5.045 1.00 89.81 99 THR A CA 1
ATOM 761 C C . THR A 1 99 ? 1.438 2.074 -6.220 1.00 89.81 99 THR A C 1
ATOM 763 O O . THR A 1 99 ? 1.289 1.666 -7.368 1.00 89.81 99 THR A O 1
ATOM 766 N N . VAL A 1 100 ? 2.173 3.155 -5.942 1.00 89.12 100 VAL A N 1
ATOM 767 C CA . VAL A 1 100 ? 2.859 3.963 -6.960 1.00 89.12 100 VAL A CA 1
ATOM 768 C C . VAL A 1 100 ? 3.925 3.133 -7.664 1.00 89.12 100 VAL A C 1
ATOM 770 O O . VAL A 1 100 ? 3.940 3.072 -8.890 1.00 89.12 100 VAL A O 1
ATOM 773 N N . VAL A 1 101 ? 4.790 2.448 -6.914 1.00 87.25 101 VAL A N 1
ATOM 774 C CA . VAL A 1 101 ? 5.847 1.625 -7.515 1.00 87.25 101 VAL A CA 1
ATOM 775 C C . VAL A 1 101 ? 5.255 0.500 -8.365 1.00 87.25 101 VAL A C 1
ATOM 777 O O . VAL A 1 101 ? 5.722 0.265 -9.475 1.00 87.25 101 VAL A O 1
ATOM 780 N N . SER A 1 102 ? 4.189 -0.136 -7.883 1.00 83.56 102 SER A N 1
ATOM 781 C CA . SER A 1 102 ? 3.460 -1.184 -8.605 1.00 83.56 102 SER A CA 1
ATOM 782 C C . SER A 1 102 ? 2.886 -0.681 -9.934 1.00 83.56 102 SER A C 1
ATOM 784 O O . SER A 1 102 ? 2.992 -1.352 -10.955 1.00 83.56 102 SER A O 1
ATOM 786 N N . MET A 1 103 ? 2.345 0.542 -9.951 1.00 84.12 103 MET A N 1
ATOM 787 C CA . MET A 1 103 ? 1.770 1.152 -11.152 1.00 84.12 103 MET A CA 1
ATOM 788 C C . MET A 1 103 ? 2.821 1.485 -12.221 1.00 84.12 103 MET A C 1
ATOM 790 O O . MET A 1 103 ? 2.548 1.335 -13.410 1.00 84.12 103 MET A O 1
ATOM 794 N N . PHE A 1 104 ? 4.013 1.932 -11.815 1.00 84.06 104 PHE A N 1
ATOM 795 C CA . PHE A 1 104 ? 5.086 2.307 -12.746 1.00 84.06 104 PHE A CA 1
ATOM 796 C C . PHE A 1 104 ? 6.032 1.153 -13.103 1.00 84.06 104 PHE A C 1
ATOM 798 O O . PHE A 1 104 ? 6.793 1.271 -14.061 1.00 84.06 104 PHE A O 1
ATOM 805 N N . ASN A 1 105 ? 5.993 0.041 -12.365 1.00 77.56 105 ASN A N 1
ATOM 806 C CA . ASN A 1 105 ? 6.847 -1.114 -12.610 1.00 77.56 105 ASN A CA 1
ATOM 807 C C . ASN A 1 105 ? 6.082 -2.446 -12.443 1.00 77.56 105 ASN A C 1
ATOM 809 O O . ASN A 1 105 ? 6.212 -3.122 -11.416 1.00 77.56 105 ASN A O 1
ATOM 813 N N . PRO A 1 106 ? 5.337 -2.877 -13.477 1.00 69.88 106 PRO A N 1
ATOM 814 C CA . PRO A 1 106 ? 4.527 -4.097 -13.430 1.00 69.88 106 PRO A CA 1
ATOM 815 C C . PRO A 1 106 ? 5.361 -5.385 -13.309 1.00 69.88 106 PRO A C 1
ATOM 817 O O . PRO A 1 106 ? 4.816 -6.443 -12.996 1.00 69.88 106 PRO A O 1
ATOM 820 N N . GLN A 1 107 ? 6.682 -5.323 -13.529 1.00 67.75 107 GLN A N 1
ATOM 821 C CA . GLN A 1 107 ? 7.582 -6.473 -13.372 1.00 67.75 107 GLN A CA 1
ATOM 822 C C . GLN A 1 107 ? 7.775 -6.886 -11.907 1.00 67.75 107 GLN A C 1
ATOM 824 O O . GLN A 1 107 ? 8.184 -8.012 -11.637 1.00 67.75 107 GLN A O 1
ATOM 829 N N . LEU A 1 108 ? 7.424 -6.015 -10.955 1.00 66.44 108 LEU A N 1
ATOM 830 C CA . LEU A 1 108 ? 7.420 -6.332 -9.526 1.00 66.44 108 LEU A CA 1
ATOM 831 C C . LEU A 1 108 ? 6.245 -7.228 -9.106 1.00 66.44 108 LEU A C 1
ATOM 833 O O . LEU A 1 108 ? 6.078 -7.464 -7.916 1.00 66.44 108 LEU A O 1
ATOM 837 N N . GLY A 1 109 ? 5.430 -7.730 -10.045 1.00 61.41 109 GLY A N 1
ATOM 838 C CA . GLY A 1 109 ? 4.380 -8.730 -9.791 1.00 61.41 109 GLY A CA 1
ATOM 839 C C . GLY A 1 109 ? 3.161 -8.215 -9.022 1.00 61.41 109 GLY A C 1
ATOM 840 O O . GLY A 1 109 ? 2.204 -8.956 -8.803 1.00 61.41 109 GLY A O 1
ATOM 841 N N . PHE A 1 110 ? 3.158 -6.936 -8.661 1.00 65.56 110 PHE A N 1
ATOM 842 C CA . PHE A 1 110 ? 2.040 -6.242 -8.043 1.00 65.56 110 PHE A CA 1
ATOM 843 C C . PHE A 1 110 ? 1.243 -5.510 -9.126 1.00 65.56 110 PHE A C 1
ATOM 845 O O . PHE A 1 110 ? 1.469 -4.343 -9.410 1.00 65.56 110 PHE A O 1
ATOM 852 N N . ASN A 1 111 ? 0.317 -6.206 -9.770 1.00 69.06 111 ASN A N 1
ATOM 853 C CA . ASN A 1 111 ? -0.685 -5.608 -10.641 1.00 69.06 111 ASN A CA 1
ATOM 854 C C . ASN A 1 111 ? -2.051 -5.705 -9.955 1.00 69.06 111 ASN A C 1
ATOM 856 O O . ASN A 1 111 ? -2.267 -6.540 -9.083 1.00 69.06 111 ASN A O 1
ATOM 860 N N . ILE A 1 112 ? -3.000 -4.866 -10.371 1.00 66.75 112 ILE A N 1
ATOM 861 C CA . ILE A 1 112 ? -4.358 -4.822 -9.803 1.00 66.75 112 ILE A CA 1
ATOM 862 C C . ILE A 1 112 ? -5.013 -6.214 -9.653 1.00 66.75 112 ILE A C 1
ATOM 864 O O . ILE A 1 112 ? -5.539 -6.487 -8.574 1.00 66.75 112 ILE A O 1
ATOM 868 N N . PRO A 1 113 ? -4.963 -7.122 -10.652 1.00 67.56 113 PRO A N 1
ATOM 869 C CA . PRO A 1 113 ? -5.521 -8.467 -10.495 1.00 67.56 113 PRO A CA 1
ATOM 870 C C . PRO A 1 113 ? -4.685 -9.404 -9.609 1.00 67.56 113 PRO A C 1
ATOM 872 O O . PRO A 1 113 ? -5.189 -10.451 -9.216 1.00 67.56 113 PRO A O 1
ATOM 875 N N . SER A 1 114 ? -3.427 -9.071 -9.302 1.00 75.69 114 SER A N 1
ATOM 876 C CA . SER A 1 114 ? -2.524 -9.911 -8.508 1.00 75.69 114 SER A CA 1
ATOM 877 C C . SER A 1 114 ? -2.352 -9.445 -7.061 1.00 75.69 114 SER A C 1
ATOM 879 O O . SER A 1 114 ? -1.611 -10.099 -6.325 1.00 75.69 114 SER A O 1
ATOM 881 N N . TYR A 1 115 ? -3.033 -8.376 -6.622 1.00 83.94 115 TYR A N 1
ATOM 882 C CA . TYR A 1 115 ? -3.019 -7.953 -5.219 1.00 83.94 115 TYR A CA 1
ATOM 883 C C . TYR A 1 115 ? -3.622 -9.024 -4.309 1.00 83.94 115 TYR A C 1
ATOM 885 O O . TYR A 1 115 ? -4.768 -9.442 -4.468 1.00 83.94 115 TYR A O 1
ATOM 893 N N . GLY A 1 116 ? -2.834 -9.452 -3.326 1.00 85.88 116 GLY A N 1
ATOM 894 C CA . GLY A 1 116 ? -3.247 -10.447 -2.348 1.00 85.88 116 GLY A CA 1
ATOM 895 C C . GLY A 1 116 ? -4.012 -9.843 -1.169 1.00 85.88 116 GLY A C 1
ATOM 896 O O . GLY A 1 116 ? -4.075 -8.627 -0.973 1.00 85.88 116 GLY A O 1
ATOM 897 N N . VAL A 1 117 ? -4.571 -10.716 -0.331 1.00 90.06 117 VAL A N 1
ATOM 898 C CA . VAL A 1 117 ? -5.357 -10.331 0.855 1.00 90.06 117 VAL A CA 1
ATOM 899 C C . VAL A 1 117 ? -4.557 -9.438 1.813 1.00 90.06 117 VAL A C 1
ATOM 901 O O . VAL A 1 117 ? -5.115 -8.519 2.410 1.00 90.06 117 VAL A O 1
ATOM 904 N N . GLY A 1 118 ? -3.242 -9.652 1.926 1.00 90.00 118 GLY A N 1
ATOM 905 C CA . GLY A 1 118 ? -2.351 -8.845 2.759 1.00 90.00 118 GLY A CA 1
ATOM 906 C C . GLY A 1 118 ? -2.304 -7.374 2.341 1.00 90.00 118 GLY A C 1
ATOM 907 O O . GLY A 1 118 ? -2.299 -6.501 3.208 1.00 90.00 118 GLY A O 1
ATOM 908 N N . PHE A 1 119 ? -2.366 -7.090 1.034 1.00 90.81 119 PHE A N 1
ATOM 909 C CA . PHE A 1 119 ? -2.384 -5.722 0.513 1.00 90.81 119 PHE A CA 1
ATOM 910 C C . PHE A 1 119 ? -3.641 -4.973 0.972 1.00 90.81 119 PHE A C 1
ATOM 912 O O . PHE A 1 119 ? -3.551 -3.890 1.554 1.00 90.81 119 PHE A O 1
ATOM 919 N N . PHE A 1 120 ? -4.820 -5.573 0.779 1.00 92.38 120 PHE A N 1
ATOM 920 C CA . PHE A 1 120 ? -6.091 -4.967 1.185 1.00 92.38 120 PHE A CA 1
ATOM 921 C C . PHE A 1 120 ? -6.232 -4.870 2.704 1.00 92.38 120 PHE A C 1
ATOM 923 O O . PHE A 1 120 ? -6.745 -3.870 3.205 1.00 92.38 120 PHE A O 1
ATOM 930 N N . ALA A 1 121 ? -5.739 -5.866 3.441 1.00 92.88 121 ALA A N 1
ATOM 931 C CA . ALA A 1 121 ? -5.712 -5.840 4.897 1.00 92.88 121 ALA A CA 1
ATOM 932 C C . ALA A 1 121 ? -4.855 -4.673 5.416 1.00 92.88 121 ALA A C 1
ATOM 934 O O . ALA A 1 121 ? -5.327 -3.882 6.230 1.00 92.88 121 ALA A O 1
ATOM 935 N N . ALA A 1 122 ? -3.632 -4.501 4.902 1.00 92.00 122 ALA A N 1
ATOM 936 C CA . ALA A 1 122 ? -2.756 -3.398 5.293 1.00 92.00 122 ALA A CA 1
ATOM 937 C C . ALA A 1 122 ? -3.367 -2.022 4.964 1.00 92.00 122 ALA A C 1
ATOM 939 O O . ALA A 1 122 ? -3.332 -1.119 5.805 1.00 92.00 122 ALA A O 1
ATOM 940 N N . TRP A 1 123 ? -3.993 -1.872 3.790 1.00 93.69 123 TRP A N 1
ATOM 941 C CA . TRP A 1 123 ? -4.743 -0.665 3.416 1.00 93.69 123 TRP A CA 1
ATOM 942 C C . TRP A 1 123 ? -5.914 -0.398 4.372 1.00 93.69 123 TRP A C 1
ATOM 944 O O . TRP A 1 123 ? -6.028 0.692 4.940 1.00 93.69 123 TRP A O 1
ATOM 954 N N . GLY A 1 124 ? -6.764 -1.406 4.581 1.00 92.31 124 GLY A N 1
ATOM 955 C CA . GLY A 1 124 ? -7.962 -1.316 5.409 1.00 92.31 124 GLY A CA 1
ATOM 956 C C . GLY A 1 124 ? -7.638 -0.980 6.861 1.00 92.31 124 GLY A C 1
ATOM 957 O O . GLY A 1 124 ? -8.233 -0.062 7.424 1.00 92.31 124 GLY A O 1
ATOM 958 N N . PHE A 1 125 ? -6.648 -1.651 7.453 1.00 92.75 125 PHE A N 1
ATOM 959 C CA . PHE A 1 125 ? -6.212 -1.366 8.819 1.00 92.75 125 PHE A CA 1
ATOM 960 C C . PHE A 1 125 ? -5.577 0.021 8.941 1.00 92.75 125 PHE A C 1
ATOM 962 O O . PHE A 1 125 ? -5.898 0.741 9.884 1.00 92.75 125 PHE A O 1
ATOM 969 N N . SER A 1 126 ? -4.765 0.451 7.970 1.00 89.56 126 SER A N 1
ATOM 970 C CA . SER A 1 126 ? -4.170 1.797 7.984 1.00 89.56 126 SER A CA 1
ATOM 971 C C . SER A 1 126 ? -5.237 2.898 7.990 1.00 89.56 126 SER A C 1
ATOM 973 O O . SER A 1 126 ? -5.155 3.844 8.775 1.00 89.56 126 SER A O 1
ATOM 975 N N . VAL A 1 127 ? -6.284 2.755 7.171 1.00 91.19 127 VAL A N 1
ATOM 976 C CA . VAL A 1 127 ? -7.407 3.705 7.120 1.00 91.19 127 VAL A CA 1
ATOM 977 C C . VAL A 1 127 ? -8.272 3.620 8.380 1.00 91.19 127 VAL A C 1
ATOM 979 O O . VAL A 1 127 ? -8.618 4.655 8.957 1.00 91.19 127 VAL A O 1
ATOM 982 N N . ALA A 1 128 ? -8.585 2.408 8.846 1.00 89.50 128 ALA A N 1
ATOM 983 C CA . ALA A 1 128 ? -9.391 2.187 10.045 1.00 89.50 128 ALA A CA 1
ATOM 984 C C . ALA A 1 128 ? -8.769 2.852 11.282 1.00 89.50 128 ALA A C 1
ATOM 986 O O . ALA A 1 128 ? -9.479 3.516 12.040 1.00 89.50 128 ALA A O 1
ATOM 987 N N . ILE A 1 129 ? -7.443 2.759 11.443 1.00 87.44 129 ILE A N 1
ATOM 988 C CA . ILE A 1 129 ? -6.712 3.424 12.529 1.00 87.44 129 ILE A CA 1
ATOM 989 C C . ILE A 1 129 ? -6.946 4.943 12.512 1.00 87.44 129 ILE A C 1
ATOM 991 O O . ILE A 1 129 ? -7.206 5.538 13.561 1.00 87.44 129 ILE A O 1
ATOM 995 N N . ILE A 1 130 ? -6.872 5.588 11.341 1.00 85.81 130 ILE A N 1
ATOM 996 C CA . ILE A 1 130 ? -7.051 7.046 11.226 1.00 85.81 130 ILE A CA 1
ATOM 997 C C . ILE A 1 130 ? -8.491 7.446 11.530 1.00 85.81 130 ILE A C 1
ATOM 999 O O . ILE A 1 130 ? -8.722 8.411 12.264 1.00 85.81 130 ILE A O 1
ATOM 1003 N N . ILE A 1 131 ? -9.458 6.711 10.980 1.00 86.06 131 ILE A N 1
ATOM 1004 C CA . ILE A 1 131 ? -10.882 6.969 11.206 1.00 86.06 131 ILE A CA 1
ATOM 1005 C C . ILE A 1 131 ? -11.188 6.868 12.703 1.00 86.06 131 ILE A C 1
ATOM 1007 O O . ILE A 1 131 ? -11.767 7.794 13.278 1.00 86.06 131 ILE A O 1
ATOM 1011 N N . MET A 1 132 ? -10.717 5.806 13.358 1.00 81.25 132 MET A N 1
ATOM 1012 C CA . MET A 1 132 ? -10.933 5.606 14.788 1.00 81.25 132 MET A CA 1
ATOM 1013 C C . MET A 1 132 ? -10.245 6.696 15.622 1.00 81.25 132 MET A C 1
ATOM 1015 O O . MET A 1 132 ? -10.857 7.271 16.524 1.00 81.25 132 MET A O 1
ATOM 1019 N N . GLY A 1 133 ? -9.017 7.074 15.249 1.00 75.19 133 GLY A N 1
ATOM 1020 C CA . GLY A 1 133 ? -8.277 8.169 15.875 1.00 75.19 133 GLY A CA 1
ATOM 1021 C C . GLY A 1 133 ? -8.940 9.546 15.724 1.00 75.19 133 GLY A C 1
ATOM 1022 O O . GLY A 1 133 ? -8.773 10.398 16.597 1.00 75.19 133 GLY A O 1
ATOM 1023 N N . LYS A 1 134 ? -9.715 9.785 14.655 1.00 76.69 134 LYS A N 1
ATOM 1024 C CA . LYS A 1 134 ? -10.450 11.046 14.429 1.00 76.69 134 LYS A CA 1
ATOM 1025 C C . LYS A 1 134 ? -11.819 11.105 15.106 1.00 76.69 134 LYS A C 1
ATOM 1027 O O . LYS A 1 134 ? -12.218 12.184 15.550 1.00 76.69 134 LYS A O 1
ATOM 1032 N N . ILE A 1 135 ? -12.543 9.990 15.186 1.00 66.75 135 ILE A N 1
ATOM 1033 C CA . ILE A 1 135 ? -13.913 9.953 15.731 1.00 66.75 135 ILE A CA 1
ATOM 1034 C C . ILE A 1 135 ? -13.916 10.176 17.251 1.00 66.75 135 ILE A C 1
ATOM 1036 O O . ILE A 1 135 ? -14.761 10.892 17.797 1.00 66.75 135 ILE A O 1
ATOM 1040 N N . GLN A 1 136 ? -12.934 9.620 17.950 1.00 59.81 136 GLN A N 1
ATOM 1041 C CA . GLN A 1 136 ? -12.893 9.626 19.407 1.00 59.81 136 GLN A CA 1
ATOM 1042 C C . GLN A 1 136 ? -12.668 11.000 20.078 1.00 59.81 136 GLN A C 1
ATOM 1044 O O . GLN A 1 136 ? -13.365 11.289 21.058 1.00 59.81 136 GLN A O 1
ATOM 1049 N N . PRO A 1 137 ? -11.787 11.903 19.587 1.00 59.03 137 PRO A N 1
ATOM 1050 C CA . PRO A 1 137 ? -11.647 13.236 20.177 1.00 59.03 137 PRO A CA 1
ATOM 1051 C C . PRO A 1 137 ? -12.920 14.081 20.040 1.00 59.03 137 PRO A C 1
ATOM 1053 O O . PRO A 1 137 ? -13.190 14.921 20.900 1.00 59.03 137 PRO A O 1
ATOM 1056 N N . GLN A 1 138 ? -13.745 13.841 19.013 1.00 60.25 138 GLN A N 1
ATOM 1057 C CA . GLN A 1 138 ? -15.043 14.509 18.895 1.00 60.25 138 GLN A CA 1
ATOM 1058 C C . GLN A 1 138 ? -16.069 13.975 19.900 1.00 60.25 138 GLN A C 1
ATOM 1060 O O . GLN A 1 138 ? -16.823 14.765 20.469 1.00 60.25 138 GLN A O 1
ATOM 1065 N N . MET A 1 139 ? -16.072 12.669 20.182 1.00 55.38 139 MET A N 1
ATOM 1066 C CA . MET A 1 139 ? -16.957 12.095 21.202 1.00 55.38 139 MET A CA 1
ATOM 1067 C C . MET A 1 139 ? -16.552 12.493 22.625 1.00 55.38 139 MET A C 1
ATOM 1069 O O . MET A 1 139 ? -17.430 12.827 23.422 1.00 55.38 139 MET A O 1
ATOM 1073 N N . ARG A 1 140 ? -15.246 12.570 22.934 1.00 57.91 140 ARG A N 1
ATOM 1074 C CA . ARG A 1 140 ? -14.774 13.084 24.235 1.00 57.91 140 ARG A CA 1
ATOM 1075 C C . ARG A 1 140 ? -15.243 14.520 24.486 1.00 57.91 140 ARG A C 1
ATOM 1077 O O . ARG A 1 140 ? -15.692 14.814 25.588 1.00 57.91 140 ARG A O 1
ATOM 1084 N N . ARG A 1 141 ? -15.221 15.389 23.464 1.00 58.91 141 ARG A N 1
ATOM 1085 C CA . ARG A 1 141 ? -15.752 16.761 23.583 1.00 58.91 141 ARG A CA 1
ATOM 1086 C C . ARG A 1 141 ? -17.265 16.788 23.797 1.00 58.91 141 ARG A C 1
ATOM 1088 O O . ARG A 1 141 ? -17.743 17.613 24.561 1.00 58.91 141 ARG A O 1
ATOM 1095 N N . LYS A 1 142 ? -18.033 15.900 23.156 1.00 57.47 142 LYS A N 1
ATOM 1096 C CA . LYS A 1 142 ? -19.501 15.873 23.308 1.00 57.47 142 LYS A CA 1
ATOM 1097 C C . LYS A 1 142 ? -19.955 15.328 24.666 1.00 57.47 142 LYS A C 1
ATOM 1099 O O . LYS A 1 142 ? -20.937 15.820 25.211 1.00 57.47 142 LYS A O 1
ATOM 1104 N N . LEU A 1 143 ? -19.225 14.373 25.240 1.00 56.94 143 LEU A N 1
ATOM 1105 C CA . LEU A 1 143 ? -19.549 13.808 26.555 1.00 56.94 143 LEU A CA 1
ATOM 1106 C C . LEU A 1 143 ? -19.208 14.758 27.713 1.00 56.94 143 LEU A C 1
ATOM 1108 O O . LEU A 1 143 ? -19.959 14.809 28.686 1.00 56.94 143 LEU A O 1
ATOM 1112 N N . SER A 1 144 ? -18.157 15.580 27.595 1.00 56.25 144 SER A N 1
ATOM 1113 C CA . SER A 1 144 ? -17.856 16.595 28.616 1.00 56.25 144 SER A CA 1
ATOM 1114 C C . SER A 1 144 ? -18.946 17.671 28.728 1.00 56.25 144 SER A C 1
ATOM 1116 O O . SER A 1 144 ? -19.216 18.131 29.832 1.00 56.25 144 SER A O 1
ATOM 1118 N N . PHE A 1 145 ? -19.629 18.018 27.627 1.00 59.00 145 PHE A N 1
ATOM 1119 C CA . PHE A 1 145 ? -20.761 18.962 27.651 1.00 59.00 145 PHE A CA 1
ATOM 1120 C C . PHE A 1 145 ? -22.021 18.397 28.322 1.00 59.00 145 PHE A C 1
ATOM 1122 O O . PHE A 1 145 ? -22.809 19.154 28.887 1.00 59.00 145 PHE A O 1
ATOM 1129 N N . LEU A 1 146 ? -22.228 17.078 28.272 1.00 54.06 146 LEU A N 1
ATOM 1130 C CA . LEU A 1 146 ? -23.358 16.434 28.949 1.00 54.06 146 LEU A CA 1
ATOM 1131 C C . LEU A 1 146 ? -23.082 16.252 30.446 1.00 54.06 146 LEU A C 1
ATOM 1133 O O . LEU A 1 146 ? -23.983 16.446 31.258 1.00 54.06 146 LEU A O 1
ATOM 1137 N N . SER A 1 147 ? -21.828 15.983 30.820 1.00 51.16 147 SER A N 1
ATOM 1138 C CA . SER A 1 147 ? -21.424 15.877 32.226 1.00 51.16 147 SER A CA 1
ATOM 1139 C C . SER A 1 147 ? -21.451 17.219 32.967 1.00 51.16 147 SER A C 1
ATOM 1141 O O . SER A 1 147 ? -21.713 17.236 34.165 1.00 51.16 147 SER A O 1
ATOM 1143 N N . SER A 1 148 ? -21.221 18.352 32.292 1.00 53.12 148 SER A N 1
ATOM 1144 C CA . SER A 1 148 ? -21.294 19.674 32.934 1.00 53.12 148 SER A CA 1
ATOM 1145 C C . SER A 1 148 ? -22.727 20.154 33.183 1.00 53.12 148 SER A C 1
ATOM 1147 O O . SER A 1 148 ? -22.935 21.059 33.987 1.00 53.12 148 SER A O 1
ATOM 1149 N N . LYS A 1 149 ? -23.731 19.568 32.514 1.00 50.25 149 LYS A N 1
ATOM 1150 C CA . LYS A 1 149 ? -25.130 20.003 32.637 1.00 50.25 149 LYS A CA 1
ATOM 1151 C C . LYS A 1 149 ? -25.891 19.302 33.768 1.00 50.25 149 LYS A C 1
ATOM 1153 O O . LYS A 1 149 ? -26.906 19.827 34.203 1.00 50.25 149 LYS A O 1
ATOM 1158 N N . SER A 1 150 ? -25.392 18.178 34.294 1.00 47.56 150 SER A N 1
ATOM 1159 C CA . SER A 1 150 ? -26.043 17.464 35.410 1.00 47.56 150 SER A CA 1
ATOM 1160 C C . SER A 1 150 ? -25.545 17.869 36.804 1.00 47.56 150 SER A C 1
ATOM 1162 O O . SER A 1 150 ? -26.023 17.315 37.789 1.00 47.56 150 SER A O 1
ATOM 1164 N N . SER A 1 151 ? -24.591 18.803 36.911 1.00 48.47 151 SER A N 1
ATOM 1165 C CA . SER A 1 151 ? -24.044 19.252 38.204 1.00 48.47 151 SER A CA 1
ATOM 1166 C C . SER A 1 151 ? -24.485 20.667 38.610 1.00 48.47 151 SER A C 1
ATOM 1168 O O . SER A 1 151 ? -24.005 21.181 39.615 1.00 48.47 151 SER A O 1
ATOM 1170 N N . SER A 1 152 ? -25.401 21.292 37.859 1.00 47.44 152 SER A N 1
ATOM 1171 C CA . SER A 1 152 ? -25.900 22.658 38.102 1.00 47.44 152 SER A CA 1
ATOM 1172 C C . SER A 1 152 ? -27.357 22.696 38.593 1.00 47.44 152 SER A C 1
ATOM 1174 O O . SER A 1 152 ? -28.067 23.663 38.331 1.00 47.44 152 SER A O 1
ATOM 1176 N N . GLU A 1 153 ? -27.817 21.660 39.299 1.00 45.62 153 GLU A N 1
ATOM 1177 C CA . GLU A 1 153 ? -29.170 21.617 39.881 1.00 45.62 153 GLU A CA 1
ATOM 1178 C C . GLU A 1 153 ? -29.163 21.069 41.317 1.00 45.62 153 GLU A C 1
ATOM 1180 O O . GLU A 1 153 ? -29.944 20.196 41.685 1.00 45.62 153 GLU A O 1
ATOM 1185 N N . LYS A 1 154 ? -28.224 21.554 42.142 1.00 45.53 154 LYS A N 1
ATOM 1186 C CA . LYS A 1 154 ? -28.329 21.502 43.612 1.00 45.53 154 LYS A CA 1
ATOM 1187 C C . LYS A 1 154 ? -27.292 22.410 44.287 1.00 45.53 154 LYS A C 1
ATOM 1189 O O . LYS A 1 154 ? -26.315 21.934 44.849 1.00 45.53 154 LYS A O 1
ATOM 1194 N N . ALA A 1 155 ? -27.484 23.725 44.206 1.00 44.88 155 ALA A N 1
ATOM 1195 C CA . ALA A 1 155 ? -26.768 24.685 45.055 1.00 44.88 155 ALA A CA 1
ATOM 1196 C C . ALA A 1 155 ? -27.521 26.028 45.121 1.00 44.88 155 ALA A C 1
ATOM 1198 O O . ALA A 1 155 ? -27.130 27.019 44.516 1.00 44.88 155 ALA A O 1
ATOM 1199 N N . ILE A 1 156 ? -28.635 26.027 45.847 1.00 50.88 156 ILE A N 1
ATOM 1200 C CA . ILE A 1 156 ? -29.181 27.182 46.573 1.00 50.88 156 ILE A CA 1
ATOM 1201 C C . ILE A 1 156 ? -29.047 26.697 48.026 1.00 50.88 156 ILE A C 1
ATOM 1203 O O . ILE A 1 156 ? -29.542 25.617 48.327 1.00 50.88 156 ILE A O 1
ATOM 1207 N N . GLU A 1 157 ? -28.218 27.249 48.905 1.00 45.88 157 GLU A N 1
ATOM 1208 C CA . GLU A 1 157 ? -28.209 28.612 49.433 1.00 45.88 157 GLU A CA 1
ATOM 1209 C C . GLU A 1 157 ? -26.947 28.750 50.313 1.00 45.88 157 GLU A C 1
ATOM 1211 O O . GLU A 1 157 ? -26.618 27.797 51.010 1.00 45.88 157 GLU A O 1
ATOM 1216 N N . HIS A 1 158 ? -26.237 29.884 50.270 1.00 39.72 158 HIS A N 1
ATOM 1217 C CA . HIS A 1 158 ? -25.634 30.588 51.423 1.00 39.72 158 HIS A CA 1
ATOM 1218 C C . HIS A 1 158 ? -24.763 31.760 50.912 1.00 39.72 158 HIS A C 1
ATOM 1220 O O . HIS A 1 158 ? -23.815 31.526 50.160 1.00 39.72 158 HIS A O 1
ATOM 1226 N N . PRO A 1 159 ? -25.054 33.020 51.298 1.00 50.28 159 PRO A N 1
ATOM 1227 C CA . PRO A 1 159 ? -24.267 34.190 50.920 1.00 50.28 159 PRO A CA 1
ATOM 1228 C C . PRO A 1 159 ? -23.320 34.600 52.060 1.00 50.28 159 PRO A C 1
ATOM 1230 O O . PRO A 1 159 ? -23.790 35.010 53.114 1.00 50.28 159 PRO A O 1
ATOM 1233 N N . VAL A 1 160 ? -22.001 34.524 51.857 1.00 47.81 160 VAL A N 1
ATOM 1234 C CA . VAL A 1 160 ? -20.976 35.162 52.716 1.00 47.81 160 VAL A CA 1
ATOM 1235 C C . VAL A 1 160 ? -19.793 35.511 51.799 1.00 47.81 160 VAL A C 1
ATOM 1237 O O . VAL A 1 160 ? -19.185 34.631 51.202 1.00 47.81 160 VAL A O 1
ATOM 1240 N N . GLU A 1 161 ? -19.698 36.759 51.347 1.00 39.97 161 GLU A N 1
ATOM 1241 C CA . GLU A 1 161 ? -18.867 37.827 51.932 1.00 39.97 161 GLU A CA 1
ATOM 1242 C C . GLU A 1 161 ? -17.363 37.696 51.598 1.00 39.97 161 GLU A C 1
ATOM 1244 O O . GLU A 1 161 ? -16.590 37.009 52.252 1.00 39.97 161 GLU A O 1
ATOM 1249 N N . ASN A 1 162 ? -16.984 38.390 50.520 1.00 47.28 162 ASN A N 1
ATOM 1250 C CA . ASN A 1 162 ? -15.904 39.379 50.486 1.00 47.28 162 ASN A CA 1
ATOM 1251 C C . ASN A 1 162 ? -14.534 39.009 51.102 1.00 47.28 162 ASN A C 1
ATOM 1253 O O . ASN A 1 162 ? -14.283 39.354 52.249 1.00 47.28 162 ASN A O 1
ATOM 1257 N N . VAL A 1 163 ? -13.586 38.490 50.303 1.00 41.53 163 VAL A N 1
ATOM 1258 C CA . VAL A 1 163 ? -12.145 38.766 50.507 1.00 41.53 163 VAL A CA 1
ATOM 1259 C C . VAL A 1 163 ? -11.395 38.795 49.164 1.00 41.53 163 VAL A C 1
ATOM 1261 O O . VAL A 1 163 ? -11.402 37.834 48.397 1.00 41.53 163 VAL A O 1
ATOM 1264 N N . SER A 1 164 ? -10.741 39.927 48.905 1.00 49.38 164 SER A N 1
ATOM 1265 C CA . SER A 1 164 ? -9.803 40.210 47.809 1.00 49.38 164 SER A CA 1
ATOM 1266 C C . SER A 1 164 ? -8.520 39.352 47.848 1.00 49.38 164 SER A C 1
ATOM 1268 O O . SER A 1 164 ? -8.147 38.846 48.905 1.00 49.38 164 SER A O 1
ATOM 1270 N N . PRO A 1 165 ? -7.785 39.220 46.725 1.00 57.41 165 PRO A N 1
ATOM 1271 C CA . PRO A 1 165 ? -6.594 38.372 46.640 1.00 57.41 165 PRO A CA 1
ATOM 1272 C C . PRO A 1 165 ? -5.334 39.089 47.162 1.00 57.41 165 PRO A C 1
ATOM 1274 O O . PRO A 1 165 ? -5.198 40.296 46.947 1.00 57.41 165 PRO A O 1
ATOM 1277 N N . PRO A 1 166 ? -4.351 38.387 47.759 1.00 57.28 166 PRO A N 1
ATOM 1278 C CA . PRO A 1 166 ? -3.031 38.962 47.935 1.00 57.28 166 PRO A CA 1
ATOM 1279 C C . PRO A 1 166 ? -2.220 38.821 46.644 1.00 57.28 166 PRO A C 1
ATOM 1281 O O . PRO A 1 166 ? -2.020 37.738 46.092 1.00 57.28 166 PRO A O 1
ATOM 1284 N N . ALA A 1 167 ? -1.750 39.972 46.183 1.00 49.59 167 ALA A N 1
ATOM 1285 C CA . ALA A 1 167 ? -0.713 40.104 45.187 1.00 49.59 167 ALA A CA 1
ATOM 1286 C C . ALA A 1 167 ? 0.651 39.633 45.722 1.00 49.59 167 ALA A C 1
ATOM 1288 O O . ALA A 1 167 ? 0.959 39.750 46.906 1.00 49.59 167 ALA A O 1
ATOM 1289 N N . SER A 1 168 ? 1.497 39.247 44.765 1.00 49.06 168 SER A N 1
ATOM 1290 C CA . SER A 1 168 ? 2.963 39.249 44.802 1.00 49.06 168 SER A CA 1
ATOM 1291 C C . SER A 1 168 ? 3.675 38.264 45.735 1.00 49.06 168 SER A C 1
ATOM 1293 O O . SER A 1 168 ? 3.685 38.417 46.949 1.00 49.06 168 SER A O 1
ATOM 1295 N N . LEU A 1 169 ? 4.464 37.372 45.131 1.00 58.25 169 LEU A N 1
ATOM 1296 C CA . LEU A 1 169 ? 5.862 37.253 45.540 1.00 58.25 169 LEU A CA 1
ATOM 1297 C C . LEU A 1 169 ? 6.707 36.715 44.382 1.00 58.25 169 LEU A C 1
ATOM 1299 O O . LEU A 1 169 ? 6.732 35.528 44.073 1.00 58.25 169 LEU A O 1
ATOM 1303 N N . PHE A 1 170 ? 7.382 37.651 43.721 1.00 48.44 170 PHE A N 1
ATOM 1304 C CA . PHE A 1 170 ? 8.526 37.393 42.863 1.00 48.44 170 PHE A CA 1
ATOM 1305 C C . PHE A 1 170 ? 9.557 36.526 43.593 1.00 48.44 170 PHE A C 1
ATOM 1307 O O . PHE A 1 170 ? 9.960 36.871 44.705 1.00 48.44 170 PHE A O 1
ATOM 1314 N N . LYS A 1 171 ? 10.114 35.524 42.903 1.00 52.84 171 LYS A N 1
ATOM 1315 C CA . LYS A 1 171 ? 11.572 35.355 42.895 1.00 52.84 171 LYS A CA 1
ATOM 1316 C C . LYS A 1 171 ? 12.058 34.615 41.638 1.00 52.84 171 LYS A C 1
ATOM 1318 O O . LYS A 1 171 ? 11.709 33.452 41.459 1.00 52.84 171 LYS A O 1
ATOM 1323 N N . PRO A 1 172 ? 12.862 35.268 40.781 1.00 49.78 172 PRO A N 1
ATOM 1324 C CA . PRO A 1 172 ? 13.666 34.609 39.762 1.00 49.78 172 PRO A CA 1
ATOM 1325 C C . PRO A 1 172 ? 15.005 34.167 40.374 1.00 49.78 172 PRO A C 1
ATOM 1327 O O . PRO A 1 172 ? 15.559 34.863 41.227 1.00 49.78 172 PRO A O 1
ATOM 1330 N N . LEU A 1 173 ? 15.546 33.037 39.921 1.00 46.50 173 LEU A N 1
ATOM 1331 C CA . LEU A 1 173 ? 16.955 32.700 40.111 1.00 46.50 173 LEU A CA 1
ATOM 1332 C C . LEU A 1 173 ? 17.564 32.351 38.756 1.00 46.50 173 LEU A C 1
ATOM 1334 O O . LEU A 1 173 ? 17.180 31.388 38.097 1.00 46.50 173 LEU A O 1
ATOM 1338 N N . SER A 1 174 ? 18.470 33.239 38.369 1.00 39.59 174 SER A N 1
ATOM 1339 C CA . SER A 1 174 ? 19.443 33.145 37.295 1.00 39.59 174 SER A CA 1
ATOM 1340 C C . SER A 1 174 ? 20.467 32.032 37.517 1.00 39.59 174 SER A C 1
ATOM 1342 O O . SER A 1 174 ? 20.755 31.682 38.660 1.00 39.59 174 SER A O 1
ATOM 1344 N N . GLY A 1 175 ? 21.125 31.661 36.414 1.00 35.16 175 GLY A N 1
ATOM 1345 C CA . GLY A 1 175 ? 22.503 31.154 36.383 1.00 35.16 175 GLY A CA 1
ATOM 1346 C C . GLY A 1 175 ? 22.625 29.635 36.529 1.00 35.16 175 GLY A C 1
ATOM 1347 O O . GLY A 1 175 ? 21.848 29.020 37.243 1.00 35.16 175 GLY A O 1
ATOM 1348 N N . SER A 1 176 ? 23.555 28.938 35.887 1.00 38.31 176 SER A N 1
ATOM 1349 C CA . SER A 1 176 ? 24.700 29.325 35.060 1.00 38.31 176 SER A CA 1
ATOM 1350 C C . SER A 1 176 ? 25.237 28.042 34.404 1.00 38.31 176 SER A C 1
ATOM 1352 O O . SER A 1 176 ? 25.016 26.962 34.944 1.00 38.31 176 SER A O 1
ATOM 1354 N N . GLU A 1 177 ? 25.985 28.210 33.311 1.00 43.44 177 GLU A N 1
ATOM 1355 C CA . GLU A 1 177 ? 27.165 27.406 32.923 1.00 43.44 177 GLU A CA 1
ATOM 1356 C C . GLU A 1 177 ? 26.938 25.934 32.503 1.00 43.44 177 GLU A C 1
ATOM 1358 O O . GLU A 1 177 ? 26.438 25.093 33.235 1.00 43.44 177 GLU A O 1
ATOM 1363 N N . GLU A 1 178 ? 27.147 25.574 31.234 1.00 39.78 178 GLU A N 1
ATOM 1364 C CA . GLU A 1 178 ? 28.450 25.452 30.552 1.00 39.78 178 GLU A CA 1
ATOM 1365 C C . GLU A 1 178 ? 29.261 24.248 31.054 1.00 39.78 178 GLU A C 1
ATOM 1367 O O . GLU A 1 178 ? 29.856 24.271 32.126 1.00 39.78 178 GLU A O 1
ATOM 1372 N N . SER A 1 179 ? 29.273 23.173 30.258 1.00 40.91 179 SER A N 1
ATOM 1373 C CA . SER A 1 179 ? 30.436 22.285 30.077 1.00 40.91 179 SER A CA 1
ATOM 1374 C C . SER A 1 179 ? 30.131 21.168 29.067 1.00 40.91 179 SER A C 1
ATOM 1376 O O . SER A 1 179 ? 29.592 20.110 29.375 1.00 40.91 179 SER A O 1
ATOM 1378 N N . LEU A 1 180 ? 30.535 21.416 27.821 1.00 42.47 180 LEU A N 1
ATOM 1379 C CA . LEU A 1 180 ? 31.245 20.419 27.010 1.00 42.47 180 LEU A CA 1
ATOM 1380 C C . LEU A 1 180 ? 32.589 20.118 27.718 1.00 42.47 180 LEU A C 1
ATOM 1382 O O . LEU A 1 180 ? 33.124 21.026 28.357 1.00 42.47 180 LEU A O 1
ATOM 1386 N N . PRO A 1 181 ? 33.164 18.902 27.619 1.00 45.25 181 PRO A N 1
ATOM 1387 C CA . PRO A 1 181 ? 33.947 18.605 26.421 1.00 45.25 181 PRO A CA 1
ATOM 1388 C C . PRO A 1 181 ? 33.959 17.143 25.938 1.00 45.25 181 PRO A C 1
ATOM 1390 O O . PRO A 1 181 ? 33.581 16.187 26.607 1.00 45.25 181 PRO A O 1
ATOM 1393 N N . GLN A 1 182 ? 34.451 17.064 24.704 1.00 38.25 182 GLN A N 1
ATOM 1394 C CA . GLN A 1 182 ? 34.895 15.940 23.885 1.00 38.25 182 GLN A CA 1
ATOM 1395 C C . GLN A 1 182 ? 35.713 14.858 24.612 1.00 38.25 182 GLN A C 1
ATOM 1397 O O . GLN A 1 182 ? 36.449 15.152 25.544 1.00 38.25 182 GLN A O 1
ATOM 1402 N N . THR A 1 183 ? 35.701 13.640 24.062 1.00 34.69 183 THR A N 1
ATOM 1403 C CA . THR A 1 183 ? 36.884 12.781 23.790 1.00 34.69 183 THR A CA 1
ATOM 1404 C C . THR A 1 183 ? 36.400 11.584 22.949 1.00 34.69 183 THR A C 1
ATOM 1406 O O . THR A 1 183 ? 35.447 10.908 23.310 1.00 34.69 183 THR A O 1
ATOM 1409 N N . SER A 1 184 ? 36.790 11.485 21.675 1.00 35.50 184 SER A N 1
ATOM 1410 C CA . SER A 1 184 ? 37.962 10.746 21.165 1.00 35.50 184 SER A CA 1
ATOM 1411 C C . SER A 1 184 ? 37.946 9.246 21.471 1.00 35.50 184 SER A C 1
ATOM 1413 O O . SER A 1 184 ? 38.229 8.849 22.593 1.00 35.50 184 SER A O 1
ATOM 1415 N N . SER A 1 185 ? 37.724 8.409 20.450 1.00 39.75 185 SER A N 1
ATOM 1416 C CA . SER A 1 185 ? 38.759 7.531 19.858 1.00 39.75 185 SER A CA 1
ATOM 1417 C C . SER A 1 185 ? 38.158 6.353 19.064 1.00 39.75 18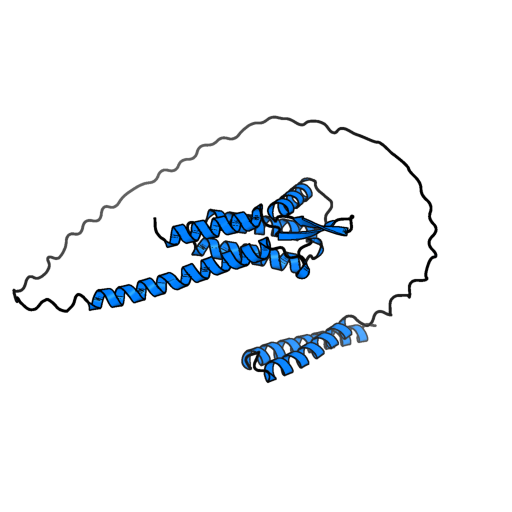5 SER A C 1
ATOM 1419 O O . SER A 1 185 ? 37.440 5.505 19.576 1.00 39.75 185 SER A O 1
ATOM 1421 N N . VAL A 1 186 ? 38.491 6.342 17.774 1.00 40.59 186 VAL A N 1
ATOM 1422 C CA . VAL A 1 186 ? 38.705 5.179 16.882 1.00 40.59 186 VAL A CA 1
ATOM 1423 C C . VAL A 1 186 ? 40.160 4.727 17.186 1.00 40.59 186 VAL A C 1
ATOM 1425 O O . VAL A 1 186 ? 40.937 5.632 17.521 1.00 40.59 186 VAL A O 1
ATOM 1428 N N . PRO A 1 187 ? 40.602 3.442 17.111 1.00 45.12 187 PRO A N 1
ATOM 1429 C CA . PRO A 1 187 ? 40.604 2.670 15.859 1.00 45.12 187 PRO A CA 1
ATOM 1430 C C . PRO A 1 187 ? 40.626 1.125 15.957 1.00 45.12 187 PRO A C 1
ATOM 1432 O O . PRO A 1 187 ? 40.540 0.551 17.036 1.00 45.12 187 PRO A O 1
ATOM 1435 N N . GLN A 1 188 ? 40.839 0.517 14.776 1.00 34.00 188 GLN A N 1
ATOM 1436 C CA . GLN A 1 188 ? 41.304 -0.855 14.502 1.00 34.00 188 GLN A CA 1
ATOM 1437 C C . GLN A 1 188 ? 40.247 -1.959 14.579 1.00 34.00 188 GLN A C 1
ATOM 1439 O O . GLN A 1 188 ? 39.376 -1.947 15.431 1.00 34.00 188 GLN A O 1
ATOM 1444 N N . GLU A 1 189 ? 40.261 -3.015 13.774 1.00 30.97 189 GLU A N 1
ATOM 1445 C CA . GLU A 1 189 ? 40.906 -3.449 12.523 1.00 30.97 189 GLU A CA 1
ATOM 1446 C C . GLU A 1 189 ? 40.361 -4.887 12.327 1.00 30.97 189 GLU A C 1
ATOM 1448 O O . GLU A 1 189 ? 39.703 -5.430 13.213 1.00 30.97 189 GLU A O 1
ATOM 1453 N N . SER A 1 190 ? 40.759 -5.559 11.246 1.00 37.25 190 SER A N 1
ATOM 1454 C CA . SER A 1 190 ? 40.885 -7.026 11.198 1.00 37.25 190 SER A CA 1
ATOM 1455 C C . SER A 1 190 ? 39.666 -7.848 10.752 1.00 37.25 190 SER A C 1
ATOM 1457 O O . SER A 1 190 ? 38.816 -8.267 11.527 1.00 37.25 190 SER A O 1
ATOM 1459 N N . SER A 1 191 ? 39.744 -8.188 9.463 1.00 35.59 191 SER A N 1
ATOM 1460 C CA . SER A 1 191 ? 39.759 -9.558 8.929 1.00 35.59 191 SER A CA 1
ATOM 1461 C C . SER A 1 191 ? 38.536 -10.467 9.126 1.00 35.59 191 SER A C 1
ATOM 1463 O O . SER A 1 191 ? 38.229 -10.937 10.213 1.00 35.59 191 SER A O 1
ATOM 1465 N N . LYS A 1 192 ? 37.930 -10.876 8.005 1.00 39.19 192 LYS A N 1
ATOM 1466 C CA . LYS A 1 192 ? 38.132 -12.219 7.422 1.00 39.19 192 LYS A CA 1
ATOM 1467 C C . LYS A 1 192 ? 37.198 -12.436 6.233 1.00 39.19 192 LYS A C 1
ATOM 1469 O O . LYS A 1 192 ? 35.980 -12.430 6.367 1.00 39.19 192 LYS A O 1
ATOM 1474 N N . SER A 1 193 ? 37.807 -12.696 5.087 1.00 43.84 193 SER A N 1
ATOM 1475 C CA . SER A 1 193 ? 37.219 -13.427 3.969 1.00 43.84 193 SER A CA 1
ATOM 1476 C C . SER A 1 193 ? 36.939 -14.891 4.344 1.00 43.84 193 SER A C 1
ATOM 1478 O O . SER A 1 193 ? 37.613 -15.459 5.211 1.00 43.84 193 SER A O 1
ATOM 1480 N N . PRO A 1 194 ? 35.992 -15.526 3.640 1.00 58.59 194 PRO A N 1
ATOM 1481 C CA . PRO A 1 194 ? 36.182 -16.893 3.168 1.00 58.59 194 PRO A CA 1
ATOM 1482 C C . PRO A 1 194 ? 35.882 -17.029 1.653 1.00 58.59 194 PRO A C 1
ATOM 1484 O O . PRO A 1 194 ? 35.456 -16.063 1.019 1.00 58.59 194 PRO A O 1
ATOM 1487 N N . PRO A 1 195 ? 36.228 -18.179 1.047 1.00 52.69 195 PRO A N 1
ATOM 1488 C CA . PRO A 1 195 ? 36.732 -18.260 -0.320 1.00 52.69 195 PRO A CA 1
ATOM 1489 C C . PRO A 1 195 ? 35.659 -18.474 -1.392 1.00 52.69 195 PRO A C 1
ATOM 1491 O O . PRO A 1 195 ? 34.601 -19.051 -1.160 1.00 52.69 195 PRO A O 1
ATOM 1494 N N . ILE A 1 196 ? 36.021 -18.038 -2.598 1.00 43.19 196 ILE A N 1
ATOM 1495 C CA . ILE A 1 196 ? 35.358 -18.305 -3.873 1.00 43.19 196 ILE A CA 1
ATOM 1496 C C . ILE A 1 196 ? 35.631 -19.766 -4.249 1.00 43.19 196 ILE A C 1
ATOM 1498 O O . ILE A 1 196 ? 36.765 -20.113 -4.581 1.00 43.19 196 ILE A O 1
ATOM 1502 N N . GLU A 1 197 ? 34.603 -20.614 -4.215 1.00 47.84 197 GLU A N 1
ATOM 1503 C CA . GLU A 1 197 ? 34.636 -21.914 -4.886 1.00 47.84 197 GLU A CA 1
ATOM 1504 C C . GLU A 1 197 ? 34.120 -21.770 -6.321 1.00 47.84 197 GLU A C 1
ATOM 1506 O O . GLU A 1 197 ? 32.945 -21.520 -6.588 1.00 47.84 197 GLU A O 1
ATOM 1511 N N . LEU A 1 198 ? 35.062 -21.922 -7.248 1.00 44.38 198 LEU A N 1
ATOM 1512 C CA . LEU A 1 198 ? 34.852 -22.200 -8.660 1.00 44.38 198 LEU A CA 1
ATOM 1513 C C . LEU A 1 198 ? 34.229 -23.592 -8.815 1.00 44.38 198 LEU A C 1
ATOM 1515 O O . LEU A 1 198 ? 34.929 -24.591 -8.672 1.00 44.38 198 LEU A O 1
ATOM 1519 N N . PHE A 1 199 ? 32.955 -23.664 -9.199 1.00 48.47 199 PHE A N 1
ATOM 1520 C CA . PHE A 1 199 ? 32.407 -24.861 -9.837 1.00 48.47 199 PHE A CA 1
ATOM 1521 C C . PHE A 1 199 ? 31.969 -24.554 -11.263 1.00 48.47 199 PHE A C 1
ATOM 1523 O O . PHE A 1 199 ? 30.839 -24.173 -11.556 1.00 48.47 199 PHE A O 1
ATOM 1530 N N . SER A 1 200 ? 32.920 -24.779 -12.160 1.00 41.00 200 SER A N 1
ATOM 1531 C CA . SER A 1 200 ? 32.687 -25.116 -13.553 1.00 41.00 200 SER A CA 1
ATOM 1532 C C . SER A 1 200 ? 32.042 -26.502 -13.615 1.00 41.00 200 SER A C 1
ATOM 1534 O O . SER A 1 200 ? 32.671 -27.493 -13.252 1.00 41.00 200 SER A O 1
ATOM 1536 N N . SER A 1 201 ? 30.818 -26.609 -14.122 1.00 44.34 201 SER A N 1
ATOM 1537 C CA . SER A 1 201 ? 30.384 -27.836 -14.793 1.00 44.34 201 SER A CA 1
ATOM 1538 C C . SER A 1 201 ? 29.393 -27.505 -15.902 1.00 44.34 201 SER A C 1
ATOM 1540 O O . SER A 1 201 ? 28.240 -27.150 -15.677 1.00 44.34 201 SER A O 1
ATOM 1542 N N . LEU A 1 202 ? 29.905 -27.612 -17.130 1.00 41.69 202 LEU A N 1
ATOM 1543 C CA . LEU A 1 202 ? 29.111 -27.879 -18.315 1.00 41.69 202 LEU A CA 1
ATOM 1544 C C . LEU A 1 202 ? 28.283 -29.148 -18.069 1.00 41.69 202 LEU A C 1
ATOM 1546 O O . LEU A 1 202 ? 28.835 -30.180 -17.689 1.00 41.69 202 LEU A O 1
ATOM 1550 N N . SER A 1 203 ? 26.995 -29.095 -18.388 1.00 38.97 203 SER A N 1
ATOM 1551 C CA . SER A 1 203 ? 26.262 -30.273 -18.837 1.00 38.97 203 SER A CA 1
ATOM 1552 C C . SER A 1 203 ? 25.319 -29.865 -19.956 1.00 38.97 203 SER A C 1
ATOM 1554 O O . SER A 1 203 ? 24.284 -29.230 -19.767 1.00 38.97 203 SER A O 1
ATOM 1556 N N . SER A 1 204 ? 25.769 -30.204 -21.150 1.00 40.25 204 SER A N 1
ATOM 1557 C CA . SER A 1 204 ? 24.992 -30.367 -22.361 1.00 40.25 204 SER A CA 1
ATOM 1558 C C . SER A 1 204 ? 23.868 -31.388 -22.167 1.00 40.25 204 SER A C 1
ATOM 1560 O O . SER A 1 204 ? 24.123 -32.504 -21.725 1.00 40.25 204 SER A O 1
ATOM 1562 N N . SER A 1 205 ? 22.655 -31.061 -22.609 1.00 38.75 205 SER A N 1
ATOM 1563 C CA . SER A 1 205 ? 21.771 -32.068 -23.201 1.00 38.75 205 SER A C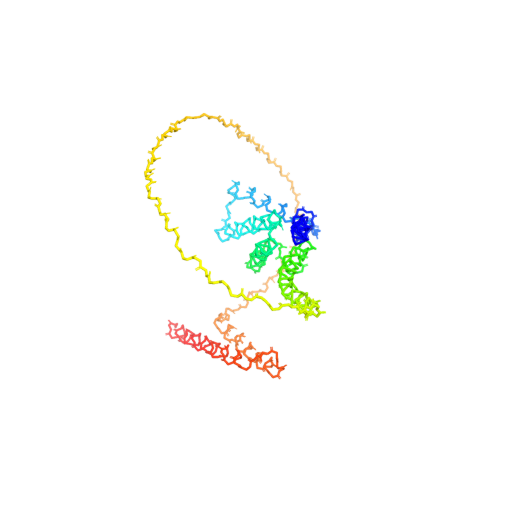A 1
ATOM 1564 C C . SER A 1 205 ? 20.825 -31.428 -24.213 1.00 38.75 205 SER A C 1
ATOM 1566 O O . SER A 1 205 ? 20.342 -30.309 -24.053 1.00 38.75 205 SER A O 1
ATOM 1568 N N . GLU A 1 206 ? 20.692 -32.151 -25.312 1.00 41.78 206 GLU A N 1
ATOM 1569 C CA . GLU A 1 206 ? 20.035 -31.832 -26.566 1.00 41.78 206 GLU A CA 1
ATOM 1570 C C . GLU A 1 206 ? 18.512 -31.851 -26.405 1.00 41.78 206 GLU A C 1
ATOM 1572 O O . GLU A 1 206 ? 17.995 -32.662 -25.644 1.00 41.78 206 GLU A O 1
ATOM 1577 N N . THR A 1 207 ? 17.772 -31.080 -27.206 1.00 39.06 207 THR A N 1
ATOM 1578 C CA . THR A 1 207 ? 16.807 -31.690 -28.142 1.00 39.06 207 THR A CA 1
ATOM 1579 C C . THR A 1 207 ? 16.250 -30.675 -29.133 1.00 39.06 207 THR A C 1
ATOM 1581 O O . THR A 1 207 ? 15.548 -29.723 -28.806 1.00 39.06 207 THR A O 1
ATOM 1584 N N . SER A 1 208 ? 16.579 -30.950 -30.390 1.00 40.09 208 SER A N 1
ATOM 1585 C CA . SER A 1 208 ? 15.921 -30.471 -31.595 1.00 40.09 208 SER A CA 1
ATOM 1586 C C . SER A 1 208 ? 14.413 -30.726 -31.541 1.00 40.09 208 SER A C 1
ATOM 1588 O O . SER A 1 208 ? 13.975 -31.858 -31.343 1.00 40.09 208 SER A O 1
ATOM 1590 N N . SER A 1 209 ? 13.614 -29.690 -31.783 1.00 43.16 209 SER A N 1
ATOM 1591 C CA . SER A 1 209 ? 12.311 -29.855 -32.426 1.00 43.16 209 SER A CA 1
ATOM 1592 C C . SER A 1 209 ? 11.995 -28.621 -33.270 1.00 43.16 209 SER A C 1
ATOM 1594 O O . SER A 1 209 ? 11.777 -27.515 -32.783 1.00 43.16 209 SER A O 1
ATOM 1596 N N . HIS A 1 210 ? 12.042 -28.847 -34.581 1.00 44.84 210 HIS A N 1
ATOM 1597 C CA . HIS A 1 210 ? 11.545 -27.967 -35.626 1.00 44.84 210 HIS A CA 1
ATOM 1598 C C . HIS A 1 210 ? 10.100 -27.536 -35.337 1.00 44.84 210 HIS A C 1
ATOM 1600 O O . HIS A 1 210 ? 9.205 -28.378 -35.282 1.00 44.84 210 HIS A O 1
ATOM 1606 N N . LEU A 1 211 ? 9.864 -26.227 -35.264 1.00 48.38 211 LEU A N 1
ATOM 1607 C CA . LEU A 1 211 ? 8.547 -25.632 -35.481 1.00 48.38 211 LEU A CA 1
ATOM 1608 C C . LEU A 1 211 ? 8.598 -24.724 -36.720 1.00 48.38 211 LEU A C 1
ATOM 1610 O O . LEU A 1 211 ? 9.622 -24.077 -36.963 1.00 48.38 211 LEU A O 1
ATOM 1614 N N . PRO A 1 212 ? 7.529 -24.697 -37.535 1.00 51.31 212 PRO A N 1
ATOM 1615 C CA . PRO A 1 212 ? 7.483 -23.917 -38.761 1.00 51.31 212 PRO A CA 1
ATOM 1616 C C . PRO A 1 212 ? 7.473 -22.417 -38.452 1.00 51.31 212 PRO A C 1
ATOM 1618 O O . PRO A 1 212 ? 6.672 -21.926 -37.658 1.00 51.31 212 PRO A O 1
ATOM 1621 N N . ILE A 1 213 ? 8.372 -21.697 -39.120 1.00 45.03 213 ILE A N 1
ATOM 1622 C CA . ILE A 1 213 ? 8.462 -20.238 -39.116 1.00 45.03 213 ILE A CA 1
ATOM 1623 C C . ILE A 1 213 ? 7.202 -19.699 -39.802 1.00 45.03 213 ILE A C 1
ATOM 1625 O O . ILE A 1 213 ? 7.081 -19.735 -41.025 1.00 45.03 213 ILE A O 1
ATOM 1629 N N . ILE A 1 214 ? 6.247 -19.226 -39.005 1.00 50.81 214 ILE A N 1
ATOM 1630 C CA . ILE A 1 214 ? 5.141 -18.394 -39.478 1.00 50.81 214 ILE A CA 1
ATOM 1631 C C . ILE A 1 214 ? 5.734 -16.996 -39.721 1.00 50.81 214 ILE A C 1
ATOM 1633 O O . ILE A 1 214 ? 6.323 -16.441 -38.789 1.00 50.81 214 ILE A O 1
ATOM 1637 N N . PRO A 1 215 ? 5.629 -16.414 -40.931 1.00 46.03 215 PRO A N 1
ATOM 1638 C CA . PRO A 1 215 ? 6.079 -15.050 -41.173 1.00 46.03 215 PRO A CA 1
ATOM 1639 C C . PRO A 1 215 ? 5.288 -14.102 -40.272 1.00 46.03 215 PRO A C 1
ATOM 1641 O O . PRO A 1 215 ? 4.065 -13.998 -40.382 1.00 46.03 215 PRO A O 1
ATOM 1644 N N . LEU A 1 216 ? 5.989 -13.447 -39.351 1.00 43.19 216 LEU A N 1
ATOM 1645 C CA . LEU A 1 216 ? 5.418 -12.415 -38.502 1.00 43.19 216 LEU A CA 1
ATOM 1646 C C . LEU A 1 216 ? 4.995 -11.240 -39.406 1.00 43.19 216 LEU A C 1
ATOM 1648 O O . LEU A 1 216 ? 5.809 -10.806 -40.228 1.00 43.19 216 LEU A O 1
ATOM 1652 N N . PRO A 1 217 ? 3.758 -10.724 -39.301 1.00 48.47 217 PRO A N 1
ATOM 1653 C CA . PRO A 1 217 ? 3.372 -9.525 -40.027 1.00 48.47 217 PRO A CA 1
ATOM 1654 C C . PRO A 1 217 ? 4.269 -8.375 -39.568 1.00 48.47 217 PRO A C 1
ATOM 1656 O O . PRO A 1 217 ? 4.414 -8.119 -38.372 1.00 48.47 217 PRO A O 1
ATOM 1659 N N . SER A 1 218 ? 4.911 -7.721 -40.532 1.00 45.38 218 SER A N 1
ATOM 1660 C CA . SER A 1 218 ? 5.715 -6.520 -40.320 1.00 45.38 218 SER A CA 1
ATOM 1661 C C . SER A 1 218 ? 4.935 -5.495 -39.484 1.00 45.38 218 SER A C 1
ATOM 1663 O O . SER A 1 218 ? 3.745 -5.294 -39.755 1.00 45.38 218 SER A O 1
ATOM 1665 N N . PRO A 1 219 ? 5.570 -4.863 -38.478 1.00 43.56 219 PRO A N 1
ATOM 1666 C CA . PRO A 1 219 ? 4.905 -3.876 -37.640 1.00 43.56 219 PRO A CA 1
ATOM 1667 C C . PRO A 1 219 ? 4.372 -2.728 -38.508 1.00 43.56 219 PRO A C 1
ATOM 1669 O O . PRO A 1 219 ? 5.012 -2.368 -39.504 1.00 43.56 219 PRO A O 1
ATOM 1672 N N . PRO A 1 220 ? 3.191 -2.182 -38.178 1.00 48.53 220 PRO A N 1
ATOM 1673 C CA . PRO A 1 220 ? 2.617 -1.089 -38.936 1.00 48.53 220 PRO A CA 1
ATOM 1674 C C . PRO A 1 220 ? 3.551 0.121 -38.876 1.00 48.53 220 PRO A C 1
ATOM 1676 O O . PRO A 1 220 ? 4.163 0.407 -37.849 1.00 48.53 220 PRO A O 1
ATOM 1679 N N . VAL A 1 221 ? 3.648 0.777 -40.030 1.00 50.03 221 VAL A N 1
ATOM 1680 C CA . VAL A 1 221 ? 4.253 2.088 -40.281 1.00 50.03 221 VAL A CA 1
ATOM 1681 C C . VAL A 1 221 ? 4.090 2.995 -39.061 1.00 50.03 221 VAL A C 1
ATOM 1683 O O . VAL A 1 221 ? 2.969 3.133 -38.581 1.00 50.03 221 VAL A O 1
ATOM 1686 N N . GLU A 1 222 ? 5.196 3.582 -38.587 1.00 53.62 222 GLU A N 1
ATOM 1687 C CA . GLU A 1 222 ? 5.260 4.565 -37.497 1.00 53.62 222 GLU A CA 1
ATOM 1688 C C . GLU A 1 222 ? 4.253 5.700 -37.737 1.00 53.62 222 GLU A C 1
ATOM 1690 O O . GLU A 1 222 ? 4.554 6.720 -38.357 1.00 53.62 222 GLU A O 1
ATOM 1695 N N . THR A 1 223 ? 3.017 5.522 -37.277 1.00 53.81 223 THR A N 1
ATOM 1696 C CA . THR A 1 223 ? 2.071 6.618 -37.147 1.00 53.81 223 THR A CA 1
ATOM 1697 C C . THR A 1 223 ? 2.598 7.518 -36.045 1.00 53.81 223 THR A C 1
ATOM 1699 O O . THR A 1 223 ? 2.970 7.068 -34.962 1.00 53.81 223 THR A O 1
ATOM 1702 N N . ASN A 1 224 ? 2.727 8.795 -36.390 1.00 70.88 224 ASN A N 1
ATOM 1703 C CA . ASN A 1 224 ? 3.420 9.816 -35.625 1.00 70.88 224 ASN A CA 1
ATOM 1704 C C . ASN A 1 224 ? 2.907 9.805 -34.174 1.00 70.88 224 ASN A C 1
ATOM 1706 O O . ASN A 1 224 ? 1.734 10.087 -33.936 1.00 70.88 224 ASN A O 1
ATOM 1710 N N . VAL A 1 225 ? 3.763 9.446 -33.210 1.00 81.25 225 VAL A N 1
ATOM 1711 C CA . VAL A 1 225 ? 3.396 9.238 -31.790 1.00 81.25 225 VAL A CA 1
ATOM 1712 C C . VAL A 1 225 ? 2.609 10.431 -31.226 1.00 81.25 225 VAL A C 1
ATOM 1714 O O . VAL A 1 225 ? 1.667 10.263 -30.452 1.00 81.25 225 VAL A O 1
ATOM 1717 N N . VAL A 1 226 ? 2.939 11.634 -31.699 1.00 82.12 226 VAL A N 1
ATOM 1718 C CA . VAL A 1 226 ? 2.280 12.900 -31.353 1.00 82.12 226 VAL A CA 1
ATOM 1719 C C . VAL A 1 226 ? 0.813 12.944 -31.807 1.00 82.12 226 VAL A C 1
ATOM 1721 O O . VAL A 1 226 ? -0.049 13.430 -31.077 1.00 82.12 226 VAL A O 1
ATOM 1724 N N . GLU A 1 227 ? 0.489 12.409 -32.985 1.00 85.62 227 GLU A N 1
ATOM 1725 C CA . GLU A 1 227 ? -0.877 12.390 -33.523 1.00 85.62 227 GLU A CA 1
ATOM 1726 C C . GLU A 1 227 ? -1.783 11.439 -32.726 1.00 85.62 227 GLU A C 1
ATOM 1728 O O . GLU A 1 227 ? -2.930 11.775 -32.409 1.00 85.62 227 GLU A O 1
ATOM 1733 N N . GLU A 1 228 ? -1.259 10.275 -32.329 1.00 86.88 228 GLU A N 1
ATOM 1734 C CA . GLU A 1 228 ? -1.987 9.340 -31.465 1.00 86.88 228 GLU A CA 1
ATOM 1735 C C . GLU A 1 228 ? -2.253 9.926 -30.076 1.00 86.88 228 GLU A C 1
ATOM 1737 O O . GLU A 1 228 ? -3.340 9.738 -29.517 1.00 86.88 228 GLU A O 1
ATOM 1742 N N . GLU A 1 229 ? -1.293 10.669 -29.527 1.00 86.62 229 GLU A N 1
ATOM 1743 C CA . GLU A 1 229 ? -1.434 11.315 -28.226 1.00 86.62 229 GLU A CA 1
ATOM 1744 C C . GLU A 1 229 ? -2.458 12.460 -28.270 1.00 86.62 229 GLU A C 1
ATOM 1746 O O . GLU A 1 229 ? -3.358 12.506 -27.426 1.00 86.62 229 GLU A O 1
ATOM 1751 N N . ILE A 1 230 ? -2.440 13.296 -29.319 1.00 89.25 230 ILE A N 1
ATOM 1752 C CA . ILE A 1 230 ? -3.480 14.313 -29.568 1.00 89.25 230 ILE A CA 1
ATOM 1753 C C . ILE A 1 230 ? -4.864 13.658 -29.660 1.00 89.25 230 ILE A C 1
ATOM 1755 O O . ILE A 1 230 ? -5.827 14.134 -29.048 1.00 89.25 230 ILE A O 1
ATOM 1759 N N . LYS A 1 231 ? -4.983 12.544 -30.393 1.00 91.81 231 LYS A N 1
ATOM 1760 C CA . LYS A 1 231 ? -6.248 11.815 -30.548 1.00 91.81 231 LYS A CA 1
ATOM 1761 C C . LYS A 1 231 ? -6.749 11.252 -29.216 1.00 91.81 231 LYS A C 1
ATOM 1763 O O . LYS A 1 231 ? -7.941 11.354 -28.921 1.00 91.81 231 LYS A O 1
ATOM 1768 N N . ARG A 1 232 ? -5.853 10.703 -28.390 1.00 91.88 232 ARG A N 1
ATOM 1769 C CA . ARG A 1 232 ? -6.184 10.175 -27.059 1.00 91.88 232 ARG A CA 1
ATOM 1770 C C . ARG A 1 232 ? -6.647 11.281 -26.111 1.00 91.88 232 ARG A C 1
ATOM 1772 O O . ARG A 1 232 ? -7.645 11.100 -25.418 1.00 91.88 232 ARG A O 1
ATOM 1779 N N . ILE A 1 233 ? -5.970 12.430 -26.113 1.00 90.75 233 ILE A N 1
ATOM 1780 C CA . ILE A 1 233 ? -6.335 13.574 -25.269 1.00 90.75 233 ILE A CA 1
ATOM 1781 C C . ILE A 1 233 ? -7.695 14.152 -25.690 1.00 90.75 233 ILE A C 1
ATOM 1783 O O . ILE A 1 233 ? -8.540 14.404 -24.830 1.00 90.75 233 ILE A O 1
ATOM 1787 N N . LYS A 1 234 ? -7.966 14.283 -26.997 1.00 92.06 234 LYS A N 1
ATOM 1788 C CA . LYS A 1 234 ? -9.279 14.723 -27.507 1.00 92.06 234 LYS A CA 1
ATOM 1789 C C . LYS A 1 234 ? -10.402 13.751 -27.123 1.00 92.06 234 LYS A C 1
ATOM 1791 O O . LYS A 1 234 ? -11.464 14.195 -26.697 1.00 92.06 234 LYS A O 1
ATOM 1796 N N . ALA A 1 235 ? -10.164 12.439 -27.200 1.00 92.94 235 ALA A N 1
ATOM 1797 C CA . ALA A 1 235 ? -11.131 11.436 -26.745 1.00 92.94 235 ALA A CA 1
ATOM 1798 C C . ALA A 1 235 ? -11.405 11.534 -25.232 1.00 92.94 235 ALA A C 1
ATOM 1800 O O . ALA A 1 235 ? -12.550 11.421 -24.800 1.00 92.94 235 ALA A O 1
ATOM 1801 N N . PHE A 1 236 ? -10.372 11.803 -24.430 1.00 93.00 236 PHE A N 1
ATOM 1802 C CA . PHE A 1 236 ? -10.519 12.003 -22.989 1.00 93.00 236 PHE A CA 1
ATOM 1803 C C . PHE A 1 236 ? -11.334 13.260 -22.647 1.00 93.00 236 PHE A C 1
ATOM 1805 O O . PHE A 1 236 ? -12.147 13.227 -21.729 1.00 93.00 236 PHE A O 1
ATOM 1812 N N . MET 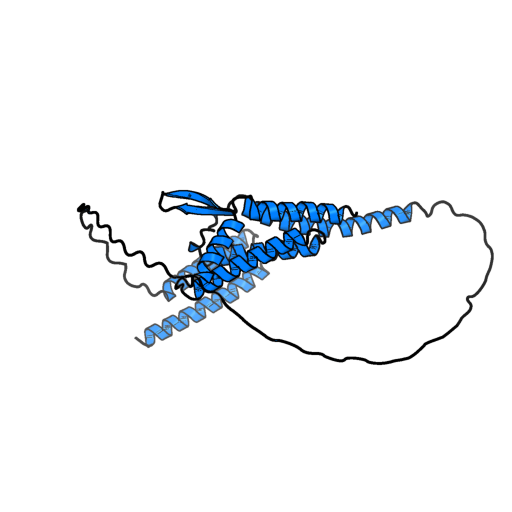A 1 237 ? -11.181 14.351 -23.407 1.00 91.19 237 MET A N 1
ATOM 1813 C CA . MET A 1 237 ? -11.997 15.558 -23.221 1.00 91.19 237 MET A CA 1
ATOM 1814 C C . MET A 1 237 ? -13.494 15.309 -23.448 1.00 91.19 237 MET A C 1
ATOM 1816 O O . MET A 1 237 ? -14.306 15.827 -22.688 1.00 91.19 237 MET A O 1
ATOM 1820 N N . VAL A 1 238 ? -13.860 14.491 -24.441 1.00 92.62 238 VAL A N 1
ATOM 1821 C CA . VAL A 1 238 ? -15.264 14.101 -24.678 1.00 92.62 238 VAL A CA 1
ATOM 1822 C C . VAL A 1 238 ? -15.812 13.308 -23.489 1.00 92.62 238 VAL A C 1
ATOM 1824 O O . VAL A 1 238 ? -16.911 13.578 -23.016 1.00 92.62 238 VAL A O 1
ATOM 1827 N N . LEU A 1 239 ? -15.016 12.384 -22.947 1.00 92.38 239 LEU A N 1
ATOM 1828 C CA . LEU A 1 239 ? -15.409 11.580 -21.789 1.00 92.38 239 LEU A CA 1
ATOM 1829 C C . LEU A 1 239 ? -15.601 12.440 -20.527 1.00 92.38 239 LEU A C 1
ATOM 1831 O O . LEU A 1 239 ? -16.540 12.223 -19.765 1.00 92.38 239 LEU A O 1
ATOM 1835 N N . LEU A 1 240 ? -14.762 13.462 -20.334 1.00 90.69 240 LEU A N 1
ATOM 1836 C CA . LEU A 1 240 ? -14.930 14.431 -19.247 1.00 90.69 240 LEU A CA 1
ATOM 1837 C C . LEU A 1 240 ? -16.221 15.249 -19.371 1.00 90.69 240 LEU A C 1
ATOM 1839 O O . LEU A 1 240 ? -16.814 15.609 -18.353 1.00 90.69 240 LEU A O 1
ATOM 1843 N N . GLU A 1 241 ? -16.654 15.564 -20.592 1.00 92.50 241 GLU A N 1
ATOM 1844 C CA . GLU A 1 241 ? -17.912 16.278 -20.834 1.00 92.50 241 GLU A CA 1
ATOM 1845 C C . GLU A 1 241 ? -19.117 15.405 -20.448 1.00 92.50 241 GLU A C 1
ATOM 1847 O O . GLU A 1 241 ? -20.034 15.876 -19.768 1.00 92.50 241 GLU A O 1
ATOM 1852 N N . ASP A 1 242 ? -19.065 14.107 -20.756 1.00 90.56 242 ASP A N 1
ATOM 1853 C CA . ASP A 1 242 ? -20.062 13.131 -20.307 1.00 90.56 242 ASP A CA 1
ATOM 1854 C C . ASP A 1 242 ? -20.070 12.973 -18.774 1.00 90.56 242 ASP A C 1
ATOM 1856 O O . ASP A 1 242 ? -21.135 12.940 -18.151 1.00 90.56 242 ASP A O 1
ATOM 1860 N N . GLU A 1 243 ? -18.904 12.940 -18.121 1.00 90.06 243 GLU A N 1
ATOM 1861 C CA . GLU A 1 243 ? -18.812 12.881 -16.653 1.00 90.06 243 GLU A CA 1
ATOM 1862 C C . GLU A 1 243 ? -19.322 14.160 -15.966 1.00 90.06 243 GLU A C 1
ATOM 1864 O O . GLU A 1 243 ? -19.976 14.074 -14.916 1.00 90.06 243 GLU A O 1
ATOM 1869 N N . LYS A 1 244 ? -19.101 15.341 -16.568 1.00 91.75 244 LYS A N 1
ATOM 1870 C CA . LYS A 1 244 ? -19.720 16.606 -16.130 1.00 91.75 244 LYS A CA 1
ATOM 1871 C C . LYS A 1 244 ? -21.244 16.519 -16.225 1.00 91.75 244 LYS A C 1
ATOM 1873 O O . LYS A 1 244 ? -21.933 16.853 -15.259 1.00 91.75 244 LYS A O 1
ATOM 1878 N N . ASN A 1 245 ? -21.776 16.048 -17.353 1.00 89.62 245 ASN A N 1
ATOM 1879 C CA . ASN A 1 245 ? -23.222 15.920 -17.572 1.00 89.62 245 ASN A CA 1
ATOM 1880 C C . ASN A 1 245 ? -23.876 14.955 -16.568 1.00 89.62 245 ASN A C 1
ATOM 1882 O O . ASN A 1 245 ? -24.985 15.203 -16.092 1.00 89.62 245 ASN A O 1
ATOM 1886 N N . ASN A 1 246 ? -23.147 13.914 -16.162 1.00 91.75 246 ASN A N 1
ATOM 1887 C CA . ASN A 1 246 ? -23.563 12.964 -15.131 1.00 91.75 246 ASN A CA 1
ATOM 1888 C C . ASN A 1 246 ? -23.391 13.480 -13.686 1.00 91.75 246 ASN A C 1
ATOM 1890 O O . ASN A 1 246 ? -23.652 12.737 -12.739 1.00 91.75 246 ASN A O 1
ATOM 1894 N N . LYS A 1 247 ? -22.979 14.744 -13.492 1.00 88.75 247 LYS A N 1
ATOM 1895 C CA . LYS A 1 247 ? -22.719 15.381 -12.183 1.00 88.75 247 LYS A CA 1
ATOM 1896 C C . LYS A 1 247 ? -21.695 14.637 -11.314 1.00 88.75 247 LYS A C 1
ATOM 1898 O O . LYS A 1 247 ? -21.708 14.780 -10.092 1.00 88.75 247 LYS A O 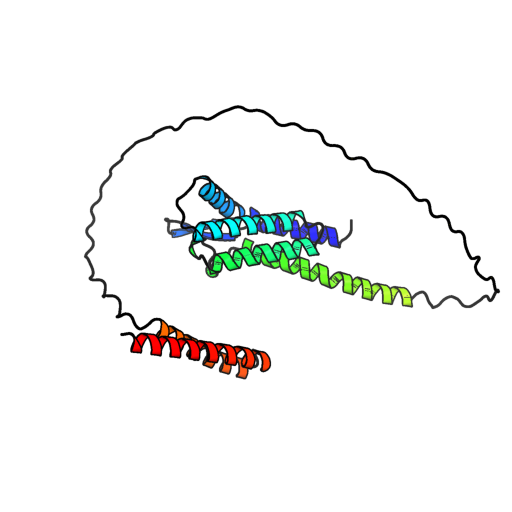1
ATOM 1903 N N . LEU A 1 248 ? -20.808 13.852 -11.928 1.00 86.50 248 LEU A N 1
ATOM 1904 C CA . LEU A 1 248 ? -19.740 13.138 -11.218 1.00 86.50 248 LEU A CA 1
ATOM 1905 C C . LEU A 1 248 ? -18.586 14.076 -10.848 1.00 86.50 248 LEU A C 1
ATOM 1907 O O . LEU A 1 248 ? -17.904 13.863 -9.846 1.00 86.50 248 LEU A O 1
ATOM 1911 N N . ILE A 1 249 ? -18.398 15.137 -11.634 1.00 88.12 249 ILE A N 1
ATOM 1912 C CA . ILE A 1 249 ? -17.347 16.135 -11.452 1.00 88.12 249 ILE A CA 1
ATOM 1913 C C . ILE A 1 249 ? -17.988 17.511 -11.238 1.00 88.12 249 ILE A C 1
ATOM 1915 O O . ILE A 1 249 ? -18.967 17.870 -11.891 1.00 88.12 249 ILE A O 1
ATOM 1919 N N . SER A 1 250 ? -17.431 18.290 -10.305 1.00 91.31 250 SER A N 1
ATOM 1920 C CA . SER A 1 250 ? -17.815 19.691 -10.091 1.00 91.31 250 SER A CA 1
ATOM 1921 C C . SER A 1 250 ? -17.493 20.536 -11.326 1.00 91.31 250 SER A C 1
ATOM 1923 O O . SER A 1 250 ? -16.418 20.391 -11.907 1.00 91.31 250 SER A O 1
ATOM 1925 N N . GLU A 1 251 ? -18.378 21.464 -11.688 1.00 91.81 251 GLU A N 1
ATOM 1926 C CA . GLU A 1 251 ? -18.204 22.355 -12.843 1.00 91.81 251 GLU A CA 1
ATOM 1927 C C . GLU A 1 251 ? -16.866 23.114 -12.804 1.00 91.81 251 GLU A C 1
ATOM 1929 O O . GLU A 1 251 ? -16.145 23.152 -13.797 1.00 91.81 251 GLU A O 1
ATOM 1934 N N . GLU A 1 252 ? -16.449 23.580 -11.623 1.00 93.12 252 GLU A N 1
ATOM 1935 C CA . GLU A 1 252 ? -15.161 24.261 -11.450 1.00 93.12 252 GLU A CA 1
ATOM 1936 C C . GLU A 1 252 ? -13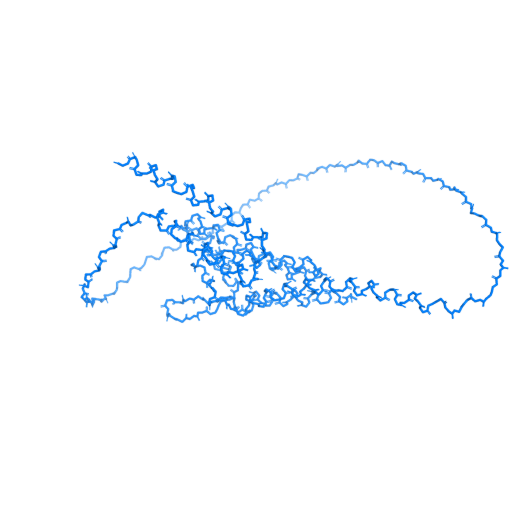.955 23.336 -11.713 1.00 93.12 252 GLU A C 1
ATOM 1938 O O . GLU A 1 252 ? -12.925 23.761 -12.243 1.00 93.12 252 GLU A O 1
ATOM 1943 N N . ALA A 1 253 ? -14.060 22.056 -11.341 1.00 90.06 253 ALA A N 1
ATOM 1944 C CA . ALA A 1 253 ? -12.998 21.081 -11.572 1.00 90.06 253 ALA A CA 1
ATOM 1945 C C . ALA A 1 253 ? -12.902 20.703 -13.057 1.00 90.06 253 ALA A C 1
ATOM 1947 O O . ALA A 1 253 ? -11.790 20.583 -13.576 1.00 90.06 253 ALA A O 1
ATOM 1948 N N . TYR A 1 254 ? -14.047 20.584 -13.738 1.00 93.50 254 TYR A N 1
ATOM 1949 C CA . TYR A 1 254 ? -14.113 20.374 -15.183 1.00 93.50 254 TYR A CA 1
ATOM 1950 C C . TYR A 1 254 ? -13.460 21.531 -15.942 1.00 93.50 254 TYR A C 1
ATOM 1952 O O . TYR A 1 254 ? -12.558 21.291 -16.741 1.00 93.50 254 TYR A O 1
ATOM 1960 N N . ASP A 1 255 ? -13.819 22.781 -15.637 1.00 94.00 255 ASP A N 1
ATOM 1961 C CA . ASP A 1 255 ? -13.285 23.949 -16.346 1.00 94.00 255 ASP A CA 1
ATOM 1962 C C . ASP A 1 255 ? -11.761 24.069 -16.180 1.00 94.00 255 ASP A C 1
ATOM 1964 O O . ASP A 1 255 ? -11.026 24.275 -17.150 1.00 94.00 255 ASP A O 1
ATOM 1968 N N . ARG A 1 256 ? -11.246 23.853 -14.960 1.00 93.75 256 ARG A N 1
ATOM 1969 C CA . ARG A 1 256 ? -9.796 23.859 -14.696 1.00 93.75 256 ARG A CA 1
ATOM 1970 C C . ARG A 1 256 ? -9.058 22.754 -15.451 1.00 93.75 256 ARG A C 1
ATOM 1972 O O . ARG A 1 256 ? -7.917 22.965 -15.870 1.00 93.75 256 ARG A O 1
ATOM 1979 N N . LEU A 1 257 ? -9.662 21.573 -15.572 1.00 92.25 257 LEU A N 1
ATOM 1980 C CA . LEU A 1 257 ? -9.056 20.430 -16.251 1.00 92.25 257 LEU A CA 1
ATOM 1981 C C . LEU A 1 257 ? -9.101 20.606 -17.773 1.00 92.25 257 LEU A C 1
ATOM 1983 O O . LEU A 1 257 ? -8.086 20.400 -18.438 1.00 92.25 257 LEU A O 1
ATOM 1987 N N . ARG A 1 258 ? -10.230 21.083 -18.302 1.00 93.56 258 ARG A N 1
ATOM 1988 C CA . ARG A 1 258 ? -10.435 21.379 -19.720 1.00 93.56 258 ARG A CA 1
ATOM 1989 C C . ARG A 1 258 ? -9.430 22.404 -20.237 1.00 93.56 258 ARG A C 1
ATOM 1991 O O . ARG A 1 258 ? -8.746 22.125 -21.215 1.00 93.56 258 ARG A O 1
ATOM 1998 N N . VAL A 1 259 ? -9.253 23.530 -19.540 1.00 96.00 259 VAL A N 1
ATOM 1999 C CA . VAL A 1 259 ? -8.287 24.573 -19.940 1.00 96.00 259 VAL A CA 1
ATOM 2000 C C . VAL A 1 259 ? -6.853 24.031 -19.992 1.00 96.00 259 VAL A C 1
ATOM 2002 O O . VAL A 1 259 ? -6.077 24.385 -20.880 1.00 96.00 259 VAL A O 1
ATOM 2005 N N . LYS A 1 260 ? -6.476 23.148 -19.057 1.00 95.38 260 LYS A N 1
ATOM 2006 C CA . LYS A 1 260 ? -5.149 22.514 -19.066 1.00 95.38 260 LYS A CA 1
ATOM 2007 C C . LYS A 1 260 ? -4.983 21.545 -20.234 1.00 95.38 260 LYS A C 1
ATOM 2009 O O . LYS A 1 260 ? -3.928 21.555 -20.861 1.00 95.38 260 LYS A O 1
ATOM 2014 N N . LEU A 1 261 ? -5.998 20.732 -20.519 1.00 93.00 261 LEU A N 1
ATOM 2015 C CA . LEU A 1 261 ? -5.978 19.775 -21.628 1.00 93.00 261 LEU A CA 1
ATOM 2016 C C . LEU A 1 261 ? -5.929 20.490 -22.981 1.00 93.00 261 LEU A C 1
ATOM 2018 O O . LEU A 1 261 ? -5.097 20.140 -23.810 1.00 93.00 261 LEU A O 1
ATOM 2022 N N . GLU A 1 262 ? -6.727 21.542 -23.173 1.00 94.94 262 GLU A N 1
ATOM 2023 C CA . GLU A 1 262 ? -6.695 22.367 -24.390 1.00 94.94 262 GLU A CA 1
ATOM 2024 C C . GLU A 1 262 ? -5.316 23.000 -24.607 1.00 94.94 262 GLU A C 1
ATOM 2026 O O . GLU A 1 262 ? -4.800 23.006 -25.726 1.00 94.94 262 GLU A O 1
ATOM 2031 N N . LYS A 1 263 ? -4.673 23.468 -23.530 1.00 96.25 263 LYS A N 1
ATOM 2032 C CA . LYS A 1 263 ? -3.305 23.988 -23.604 1.00 96.25 263 LYS A CA 1
ATOM 2033 C C . LYS A 1 263 ? -2.306 22.916 -24.056 1.00 96.25 263 LYS A C 1
ATOM 2035 O O . LYS A 1 263 ? -1.501 23.193 -24.938 1.00 96.25 263 LYS A O 1
ATOM 2040 N N . ILE A 1 264 ? -2.375 21.709 -23.489 1.00 94.00 264 ILE A N 1
ATOM 2041 C CA . ILE A 1 264 ? -1.486 20.592 -23.855 1.00 94.00 264 ILE A CA 1
ATOM 2042 C C . ILE A 1 264 ? -1.687 20.200 -25.323 1.00 94.00 264 ILE A C 1
ATOM 2044 O O . ILE A 1 264 ? -0.709 20.038 -26.045 1.00 94.00 264 ILE A O 1
ATOM 2048 N N . VAL A 1 265 ? -2.937 20.105 -25.784 1.00 94.69 265 VAL A N 1
ATOM 2049 C CA . VAL A 1 265 ? -3.241 19.808 -27.193 1.00 94.69 265 VAL A CA 1
ATOM 2050 C C . VAL A 1 265 ? -2.655 20.878 -28.114 1.00 94.69 265 VAL A C 1
ATOM 2052 O O . VAL A 1 265 ? -2.021 20.532 -29.103 1.00 94.69 265 VAL A O 1
ATOM 2055 N N . SER A 1 266 ? -2.801 22.163 -27.777 1.00 94.94 266 SER A N 1
ATOM 2056 C CA . SER A 1 266 ? -2.237 23.253 -28.584 1.00 94.94 266 SER A CA 1
ATOM 2057 C C . SER A 1 266 ? -0.705 23.233 -28.624 1.00 94.94 266 SER A C 1
ATOM 2059 O O . SER A 1 266 ? -0.113 23.530 -29.663 1.00 94.94 266 SER A O 1
ATOM 2061 N N . ASP A 1 267 ? -0.050 22.885 -27.515 1.00 94.69 267 ASP A N 1
ATOM 2062 C CA . ASP A 1 267 ? 1.408 22.768 -27.460 1.00 94.69 267 ASP A CA 1
ATOM 2063 C C . ASP A 1 267 ? 1.904 21.571 -28.302 1.00 94.69 267 ASP A C 1
ATOM 2065 O O . ASP A 1 267 ? 2.858 21.731 -29.067 1.00 94.69 267 ASP A O 1
ATOM 2069 N N . LEU A 1 268 ? 1.204 20.428 -28.264 1.00 90.31 268 LEU A N 1
ATOM 2070 C CA . LEU A 1 268 ? 1.495 19.255 -29.104 1.00 90.31 268 LEU A CA 1
ATOM 2071 C C . LEU A 1 268 ? 1.240 19.518 -30.596 1.00 90.31 268 LEU A C 1
ATOM 2073 O O . LEU A 1 268 ? 2.046 19.130 -31.439 1.00 90.31 268 LEU A O 1
ATOM 2077 N N . GLU A 1 269 ? 0.158 20.218 -30.946 1.00 92.69 269 GLU A N 1
ATOM 2078 C CA . GLU A 1 269 ? -0.130 20.600 -32.336 1.00 92.69 269 GLU A CA 1
ATOM 2079 C C . GLU A 1 269 ? 0.963 21.528 -32.900 1.00 92.69 269 GLU A C 1
ATOM 2081 O O . GLU A 1 269 ? 1.385 21.365 -34.047 1.00 92.69 269 GLU A O 1
ATOM 2086 N N . LYS A 1 270 ? 1.501 22.449 -32.086 1.00 93.88 270 LYS A N 1
ATOM 2087 C CA . LYS A 1 270 ? 2.651 23.287 -32.477 1.00 93.88 270 LYS A CA 1
ATOM 2088 C C . LYS A 1 270 ? 3.934 22.482 -32.656 1.00 93.88 270 LYS A C 1
ATOM 2090 O O . LYS A 1 270 ? 4.738 22.811 -33.527 1.00 93.88 270 LYS A O 1
ATOM 2095 N N . GLU A 1 271 ? 4.169 21.473 -31.824 1.00 88.50 271 GLU A N 1
ATOM 2096 C CA . GLU A 1 271 ? 5.327 20.585 -31.952 1.00 88.50 271 GLU A CA 1
ATOM 2097 C C . GLU A 1 271 ? 5.235 19.717 -33.215 1.00 88.50 271 GLU A C 1
ATOM 2099 O O . GLU A 1 271 ? 6.213 19.592 -33.957 1.00 88.50 271 GLU A O 1
ATOM 2104 N N . MET A 1 272 ? 4.036 19.228 -33.539 1.00 87.62 272 MET A N 1
ATOM 2105 C CA . MET A 1 272 ? 3.753 18.544 -34.801 1.00 87.62 272 MET A CA 1
ATOM 2106 C C . MET A 1 272 ? 4.002 19.462 -36.011 1.00 87.62 272 MET A C 1
ATOM 2108 O O . MET A 1 272 ? 4.655 19.069 -36.972 1.00 87.62 272 MET A O 1
ATOM 2112 N N . GLU A 1 273 ? 3.564 20.722 -35.964 1.00 89.38 273 GLU A N 1
ATOM 2113 C CA . GLU A 1 273 ? 3.815 21.670 -37.059 1.00 89.38 273 GLU A CA 1
ATOM 2114 C C . GLU A 1 273 ? 5.316 21.983 -37.231 1.00 89.38 273 GLU A C 1
ATOM 2116 O O . GLU A 1 273 ? 5.795 22.173 -38.350 1.00 89.38 273 GLU A O 1
ATOM 2121 N N . ARG A 1 274 ? 6.086 22.017 -36.134 1.00 88.00 274 ARG A N 1
ATOM 2122 C CA . ARG A 1 274 ? 7.548 22.203 -36.182 1.00 88.00 274 ARG A CA 1
ATOM 2123 C C . ARG A 1 274 ? 8.265 21.006 -36.789 1.00 88.00 274 ARG A C 1
ATOM 2125 O O . ARG A 1 274 ? 9.177 21.209 -37.583 1.00 88.00 274 ARG A O 1
ATOM 2132 N N . THR A 1 275 ? 7.870 19.791 -36.419 1.00 82.19 275 THR A N 1
ATOM 2133 C CA . THR A 1 275 ? 8.477 18.560 -36.948 1.00 82.19 275 THR A CA 1
ATOM 2134 C C . THR A 1 275 ? 8.198 18.401 -38.440 1.00 82.19 275 THR A C 1
ATOM 2136 O O . THR A 1 275 ? 9.128 18.130 -39.189 1.00 82.19 275 THR A O 1
ATOM 2139 N N . VAL A 1 276 ? 6.978 18.710 -38.894 1.00 83.75 276 VAL A N 1
ATOM 2140 C CA . VAL A 1 276 ? 6.608 18.696 -40.323 1.00 83.75 276 VAL A CA 1
ATOM 2141 C C . VAL A 1 276 ? 7.340 19.771 -41.139 1.00 83.75 276 VAL A C 1
ATOM 2143 O O . VAL A 1 276 ? 7.640 19.550 -42.304 1.00 83.75 276 VAL A O 1
ATOM 2146 N N . LYS A 1 277 ? 7.646 20.941 -40.561 1.00 84.12 277 LYS A N 1
ATOM 2147 C CA . LYS A 1 277 ? 8.432 21.989 -41.249 1.00 84.12 277 LYS A CA 1
ATOM 2148 C C . LYS A 1 277 ? 9.937 21.702 -41.296 1.00 84.12 277 LYS A C 1
ATOM 2150 O O . LYS A 1 277 ? 10.641 22.362 -42.056 1.00 84.12 277 LYS A O 1
ATOM 2155 N N . ALA A 1 278 ? 10.432 20.813 -40.436 1.00 75.75 278 ALA A N 1
ATOM 2156 C CA . ALA A 1 278 ? 11.849 20.468 -40.337 1.00 75.75 278 ALA A CA 1
ATOM 2157 C C . ALA A 1 278 ? 12.248 19.272 -41.222 1.00 75.75 278 ALA A C 1
ATOM 2159 O O . ALA A 1 278 ? 13.439 19.101 -41.486 1.00 75.75 278 ALA A O 1
ATOM 2160 N N . SER A 1 279 ? 11.273 18.467 -41.654 1.00 68.62 279 SER A N 1
ATOM 2161 C CA . SER A 1 279 ? 11.404 17.383 -42.638 1.00 68.62 279 SER A CA 1
ATOM 2162 C C . SER A 1 279 ? 11.212 17.878 -44.066 1.00 68.62 279 SER A C 1
ATOM 2164 O O . SER A 1 279 ? 11.980 17.436 -44.946 1.00 68.62 279 SER A O 1
#

Sequence (279 aa):
MDLDRIVGIVFGLLILLAVFLLPFGSFPLPSGQPSETTFFNTVRRLIESIINEAQQPANLLVYNILIVISFIFLVIAGVLGFYPMRSGVMGILGMILVTVVSMFNPQLGFNIPSYGVGFFAAWGFSVAIIIMGKIQPQMRRKLSFLSSKSSSEKAIEHPVENVSPPASLFKPLSGSEESLPQTSSVPQESSKSPPIELFSSLSSSETSSHLPIIPLPSPPVETNVVEEEIKRIKAFMVLLEDEKNNKLISEEAYDRLRVKLEKIVSDLEKEMERTVKAS

Radius of gyration: 32.51 Å; chains: 1; bounding box: 70×72×95 Å

Foldseek 3Di:
DDPLLVLLLVLLQLLVCLQPPWQFFWDQDPVRDTDRDHLVRLLVVLVVCVVVPDPDDPVVVVLSVLSNVLSVLSNCLSVVSSPLQSSLVSLVVSLVSVVVSCVVDVVSRDDPVTGTPSSVSSVVSSVVSNVVVVVVVVVVVVVVVVVVVVVPPDDDDDDDDDDDDDDDDDDDDDDDDDDDDDDDDDDDDDDDDDDDDDDDDDDDDDDDDDDDDDPDPDDDDPDPPLVVVLVVLVVVLVVLVVCVVVVVDDPVRNVVVNVVSVVVSVVSVVVVVVVVVVD